Protein AF-A0A814K4Z1-F1 (afdb_monomer_lite)

Radius of gyration: 23.43 Å; chains: 1; bounding box: 53×49×71 Å

Secondary structure (DSSP, 8-state):
--TT-EEEETTTEEEEEEEEEEETTEEEEEEEEEESSS--SBSSEETTEES---SSTT-EEEE-GGGEE--EEHHHHHIIIIITTT--S---S---TTTTTTS-GGGHHHHHH--EEE-TTS-EEE----HHHHGGGTT--EEE--S-----HHHHHHHHHHH-TT--EEE-TTS------GGGGGGGTT-SEEE-TT-TT--B-TTHHHHHTT-TT--EEE-TTS---B--PPPTTSSS-GGGTTTT--EEE-TT------SSS-----TTSTTTTS-HHHHHHHHHHHHHH-TT--EETTEEPPHHHHHHHHHHHHHHHHHHHHTT-

Foldseek 3Di:
DDAQAWWDFQLHWIWGWFAWQDDPPDDDIKTKIFTPDQQADAQQDDDNDRRGGDPDGNRIDIDDPVRTDRADEPLRLCCVPQVVVVDPDPDPPPDPSQCVLVVPPPCLVVLLPDQEDASAPRQHAHYDDDCSRLQSNCNHAYYHHAQHSYDCVVSVLVSQQPRDPNHAYYHHENYQDQADDLVSLNSPLNHQEYAHEQNLNPQECPPGVQSVQQRPRHAYYHHENNQHQAHDQDDPPDPDPLVSGNLNYAYYHHAHHAHDDCPPQNAADAHHHPCVPDDVPRPLLNVLQCLQSNVNYQDGNNHGQDPVSSVVSVVVVVVVVVVVVVVVD

InterPro domains:
  IPR000938 CAP Gly-rich domain [PF01302] (3-67)
  IPR000938 CAP Gly-rich domain [PS50245] (21-64)
  IPR000938 CAP Gly-rich domain [SM01052] (3-69)
  IPR001611 Leucine-rich repeat [PS51450] (248-269)
  IPR032675 Leucine-rich repeat domain superfamily [G3DSA:3.80.10.10] (92-307)
  IPR036859 CAP Gly-rich domain superfamily [G3DSA:2.30.30.190] (1-74)
  IPR036859 CAP Gly-rich domain superfamily [SSF74924] (2-88)

Sequence (329 aa):
MKIGDNILVDGKFPATILYIGLVDNHPGEWIGIEYWNQQGKHNGYFNGKFYFQTKHQLTGSFIRSQRIQYGNSFTQAIYKQYIKAFSNDYINHDINYSIFGKQYSDYAVELSSIIRIDLSSQWVNEFDDNDYIYNNLCQIKELNIRQNLIKNWSQLWIILEKYFPKLEILNVNLNLLTFILENFINKIKNVTNLSLSDNQRLIEWDPFINRLGLLPFLQELIINNCGIEQIKLPDQDFNVDSNELFQSLKYVYISDNKISSYSLLISLSILRNPIYGLNQFENEIAKQMIIARLLNLTYLNRVIINQDERRGAEINYLEGYAQDNFDKK

Structure (mmCIF, N/CA/C/O backbone):
data_AF-A0A814K4Z1-F1
#
_entry.id   AF-A0A814K4Z1-F1
#
loop_
_atom_site.group_PDB
_atom_site.id
_atom_site.type_symbol
_atom_site.label_atom_id
_atom_site.label_alt_id
_atom_site.label_comp_id
_atom_site.label_asym_id
_atom_site.label_entity_id
_atom_site.label_seq_id
_atom_site.pdbx_PDB_ins_code
_atom_site.Cartn_x
_atom_site.Cartn_y
_atom_site.Cartn_z
_atom_site.occupancy
_atom_site.B_iso_or_equiv
_atom_site.auth_seq_id
_atom_site.auth_comp_id
_atom_site.auth_asym_id
_atom_site.auth_atom_id
_atom_site.pdbx_PDB_model_num
ATOM 1 N N . MET A 1 1 ? 9.612 8.790 -17.157 1.00 88.19 1 MET A N 1
ATOM 2 C CA . MET A 1 1 ? 10.196 7.451 -16.951 1.00 88.19 1 MET A CA 1
ATOM 3 C C . MET A 1 1 ? 11.506 7.585 -16.203 1.00 88.19 1 MET A C 1
ATOM 5 O O . MET A 1 1 ? 12.381 8.290 -16.689 1.00 88.19 1 MET A O 1
ATOM 9 N N . LYS A 1 2 ? 11.650 6.946 -15.044 1.00 94.44 2 LYS A N 1
ATOM 10 C CA . LYS A 1 2 ? 12.923 6.852 -14.316 1.00 94.44 2 LYS A CA 1
ATOM 11 C C . LYS A 1 2 ? 13.022 5.526 -13.561 1.00 94.44 2 LYS A C 1
ATOM 13 O O . LYS A 1 2 ? 12.019 4.854 -13.323 1.00 94.44 2 LYS A O 1
ATOM 18 N N . ILE A 1 3 ? 14.241 5.162 -13.168 1.00 95.88 3 ILE A N 1
ATOM 19 C CA . ILE A 1 3 ? 14.480 4.002 -12.304 1.00 95.88 3 ILE A CA 1
ATOM 20 C C . ILE A 1 3 ? 13.699 4.169 -10.988 1.00 95.88 3 ILE A C 1
ATOM 22 O O . ILE A 1 3 ? 13.578 5.263 -10.429 1.00 95.88 3 ILE A O 1
ATOM 26 N N . GLY A 1 4 ? 13.115 3.068 -10.527 1.00 92.50 4 GLY A N 1
ATOM 27 C CA . GLY A 1 4 ? 12.246 2.975 -9.363 1.00 92.50 4 GLY A CA 1
ATOM 28 C C . GLY A 1 4 ? 10.798 3.393 -9.616 1.00 92.50 4 GLY A C 1
ATOM 29 O O . GLY A 1 4 ? 10.029 3.443 -8.660 1.00 92.50 4 GLY A O 1
ATOM 30 N N . ASP A 1 5 ? 10.402 3.792 -10.829 1.00 93.25 5 ASP A N 1
ATOM 31 C CA . ASP A 1 5 ? 8.984 4.027 -11.135 1.00 93.25 5 ASP A CA 1
ATOM 32 C C . ASP A 1 5 ? 8.202 2.711 -11.125 1.00 93.25 5 ASP A C 1
ATOM 34 O O . ASP A 1 5 ? 8.678 1.688 -11.620 1.00 93.25 5 ASP A O 1
ATOM 38 N N . ASN A 1 6 ? 6.998 2.763 -10.556 1.00 94.50 6 ASN A N 1
ATOM 39 C CA . ASN A 1 6 ? 6.027 1.680 -10.618 1.00 94.50 6 ASN A CA 1
ATOM 40 C C . ASN A 1 6 ? 5.202 1.844 -11.894 1.00 94.50 6 ASN A C 1
ATOM 42 O O . ASN A 1 6 ? 4.762 2.947 -12.214 1.00 94.50 6 ASN A O 1
ATOM 46 N N . ILE A 1 7 ? 5.026 0.752 -12.625 1.00 95.62 7 ILE A N 1
ATOM 47 C CA . ILE A 1 7 ? 4.408 0.728 -13.947 1.00 95.62 7 ILE A CA 1
ATOM 48 C C . ILE A 1 7 ? 3.504 -0.493 -14.095 1.00 95.62 7 ILE A C 1
ATOM 50 O O . ILE A 1 7 ? 3.608 -1.461 -13.343 1.00 95.62 7 ILE A O 1
ATOM 54 N N . LEU A 1 8 ? 2.666 -0.467 -15.123 1.00 95.69 8 LEU A N 1
ATOM 55 C CA . LEU A 1 8 ? 1.867 -1.591 -15.577 1.00 95.69 8 LEU A CA 1
ATOM 56 C C . LEU A 1 8 ? 2.362 -2.041 -16.955 1.00 95.69 8 LEU A C 1
ATOM 58 O O . LEU A 1 8 ? 2.414 -1.248 -17.895 1.00 95.69 8 LEU A O 1
ATOM 62 N N . VAL A 1 9 ? 2.731 -3.312 -17.080 1.00 96.38 9 VAL A N 1
ATOM 63 C CA . VAL A 1 9 ? 3.193 -3.910 -18.336 1.00 96.38 9 VAL A CA 1
ATOM 64 C C . VAL A 1 9 ? 2.015 -4.560 -19.051 1.00 96.38 9 VAL A C 1
ATOM 66 O O . VAL A 1 9 ? 1.258 -5.320 -18.439 1.00 96.38 9 VAL A O 1
ATOM 69 N N . ASP A 1 10 ? 1.853 -4.241 -20.336 1.00 94.06 10 ASP A N 1
ATOM 70 C CA . ASP A 1 10 ? 0.765 -4.717 -21.208 1.00 94.06 10 ASP A CA 1
ATOM 71 C C . ASP A 1 10 ? -0.639 -4.518 -20.603 1.00 94.06 10 ASP A C 1
ATOM 73 O O . ASP A 1 10 ? -1.550 -5.313 -20.825 1.00 94.06 10 ASP A O 1
ATOM 77 N N . GLY A 1 11 ? -0.809 -3.482 -19.775 1.00 90.56 11 GLY A N 1
ATOM 78 C CA . GLY A 1 11 ? -2.080 -3.188 -19.109 1.00 90.56 11 GLY A CA 1
ATOM 79 C C . GLY A 1 11 ? -2.496 -4.194 -18.030 1.00 90.56 11 GLY A C 1
ATOM 80 O O . GLY A 1 11 ? -3.640 -4.152 -17.582 1.00 90.56 11 GLY A O 1
ATOM 81 N N . LYS A 1 12 ? -1.607 -5.107 -17.612 1.00 90.75 12 LYS A N 1
ATOM 82 C CA . LYS A 1 12 ? -1.975 -6.222 -16.725 1.00 90.75 12 LYS A CA 1
ATOM 83 C C . LYS A 1 12 ? -1.006 -6.488 -15.580 1.00 90.75 12 LYS A C 1
ATOM 85 O O . LYS A 1 12 ? -1.448 -6.843 -14.490 1.00 90.75 12 LYS A O 1
ATOM 90 N N . PHE A 1 13 ? 0.298 -6.373 -15.811 1.00 94.19 13 PHE A N 1
ATOM 91 C CA . PHE A 1 13 ? 1.294 -6.876 -14.865 1.00 94.19 13 PHE A CA 1
ATOM 92 C C . PHE A 1 13 ? 2.041 -5.729 -14.179 1.00 94.19 13 PHE A C 1
ATOM 94 O O . PHE A 1 13 ? 2.812 -5.039 -14.850 1.00 94.19 13 PHE A O 1
ATOM 101 N N . PRO A 1 14 ? 1.830 -5.492 -12.871 1.00 94.50 14 PRO A N 1
ATOM 102 C CA . PRO A 1 14 ? 2.532 -4.433 -12.164 1.00 94.50 14 PRO A CA 1
ATOM 103 C C . PRO A 1 14 ? 4.017 -4.781 -12.003 1.00 94.50 14 PRO A C 1
ATOM 105 O O . PRO A 1 14 ? 4.384 -5.924 -11.704 1.00 94.50 14 PRO A O 1
ATOM 108 N N . ALA A 1 15 ? 4.872 -3.787 -12.219 1.00 95.50 15 ALA A N 1
ATOM 109 C CA . ALA A 1 15 ? 6.318 -3.924 -12.154 1.00 95.50 15 ALA A CA 1
ATOM 110 C C . ALA A 1 15 ? 6.988 -2.630 -11.674 1.00 95.50 15 ALA A C 1
ATOM 112 O O . ALA A 1 15 ? 6.403 -1.548 -11.716 1.00 95.50 15 ALA A O 1
ATOM 113 N N . THR A 1 16 ? 8.241 -2.732 -11.242 1.00 95.00 16 THR A N 1
ATOM 114 C CA . THR A 1 16 ? 9.103 -1.592 -10.913 1.00 95.00 16 THR A CA 1
ATOM 115 C C . THR A 1 16 ? 10.270 -1.534 -11.898 1.00 95.00 16 THR A C 1
ATOM 117 O O . THR A 1 16 ? 10.899 -2.553 -12.182 1.00 95.00 16 THR A O 1
ATOM 120 N N . ILE A 1 17 ? 10.583 -0.347 -12.424 1.00 97.19 17 ILE A N 1
ATOM 121 C CA . ILE A 1 17 ? 11.744 -0.137 -13.302 1.00 97.19 17 ILE A CA 1
ATOM 122 C C . ILE A 1 17 ? 13.034 -0.225 -12.480 1.00 97.19 17 ILE A C 1
ATOM 124 O O . ILE A 1 17 ? 13.188 0.501 -11.503 1.00 97.19 17 ILE A O 1
ATOM 128 N N . LEU A 1 18 ? 13.983 -1.062 -12.897 1.00 97.44 18 LEU A N 1
ATOM 129 C CA . LEU A 1 18 ? 15.289 -1.241 -12.250 1.00 97.44 18 LEU A CA 1
ATOM 130 C C . LEU A 1 18 ? 16.472 -0.808 -13.126 1.00 97.44 18 LEU A C 1
ATOM 132 O O . LEU A 1 18 ? 17.547 -0.536 -12.602 1.00 97.44 18 LEU A O 1
ATOM 136 N N . TYR A 1 19 ? 16.285 -0.722 -14.443 1.00 98.25 19 TYR A N 1
ATOM 137 C CA . TYR A 1 19 ? 17.328 -0.330 -15.388 1.00 98.25 19 TYR A CA 1
ATOM 138 C C . TYR A 1 19 ? 16.732 0.377 -16.601 1.00 98.25 19 TYR A C 1
ATOM 140 O O . TYR A 1 19 ? 15.665 -0.008 -17.078 1.00 98.25 19 TYR A O 1
ATOM 148 N N . ILE A 1 20 ? 17.438 1.381 -17.113 1.00 98.25 20 ILE A N 1
ATOM 149 C CA . ILE A 1 20 ? 17.148 2.043 -18.386 1.00 98.25 20 ILE A CA 1
ATOM 150 C C . ILE A 1 20 ? 18.490 2.211 -19.096 1.00 98.25 20 ILE A C 1
ATOM 152 O O . ILE A 1 20 ? 19.393 2.843 -18.546 1.00 98.25 20 ILE A O 1
ATOM 156 N N . GLY A 1 21 ? 18.644 1.623 -20.281 1.00 97.44 21 GLY A N 1
ATOM 157 C CA . GLY A 1 21 ? 19.881 1.751 -21.047 1.00 97.44 21 GLY A CA 1
ATOM 158 C C . GLY A 1 21 ? 20.068 0.694 -22.129 1.00 97.44 21 GLY A C 1
ATOM 159 O O . GLY A 1 21 ? 19.141 -0.025 -22.499 1.00 97.44 21 GLY A O 1
ATOM 160 N N . LEU A 1 22 ? 21.282 0.625 -22.667 1.00 97.25 22 LEU A N 1
ATOM 161 C CA . LEU A 1 22 ? 21.652 -0.304 -23.733 1.00 97.25 22 LEU A CA 1
ATOM 162 C C . LEU A 1 22 ? 21.925 -1.710 -23.184 1.00 97.25 22 LEU A C 1
ATOM 164 O O . LEU A 1 22 ? 22.557 -1.870 -22.142 1.00 97.25 22 LEU A O 1
ATOM 168 N N . VAL A 1 23 ? 21.510 -2.733 -23.929 1.00 96.56 23 VAL A N 1
ATOM 169 C CA . VAL A 1 23 ? 21.814 -4.140 -23.626 1.00 96.56 23 VAL A CA 1
ATOM 170 C C . VAL A 1 23 ? 22.718 -4.682 -24.725 1.00 96.56 23 VAL A C 1
ATOM 172 O O . VAL A 1 23 ? 22.468 -4.454 -25.908 1.00 96.56 23 VAL A O 1
ATOM 175 N N . ASP A 1 24 ? 23.781 -5.385 -24.341 1.00 94.25 24 ASP A N 1
ATOM 176 C CA . ASP A 1 24 ? 24.813 -5.829 -25.277 1.00 94.25 24 ASP A CA 1
ATOM 177 C C . ASP A 1 24 ? 24.203 -6.747 -26.345 1.00 94.25 24 ASP A C 1
ATOM 179 O O . ASP A 1 24 ? 23.411 -7.641 -26.042 1.00 94.25 24 ASP A O 1
ATOM 183 N N . ASN A 1 25 ? 24.570 -6.512 -27.607 1.00 92.69 25 ASN A N 1
ATOM 184 C CA . ASN A 1 25 ? 24.023 -7.189 -28.791 1.00 92.69 25 ASN A CA 1
ATOM 185 C C . ASN A 1 25 ? 22.512 -6.989 -29.032 1.00 92.69 25 ASN A C 1
ATOM 187 O O . ASN A 1 25 ? 21.936 -7.672 -29.879 1.00 92.69 25 ASN A O 1
ATOM 191 N N . HIS A 1 26 ? 21.866 -6.031 -28.357 1.00 94.94 26 HIS A N 1
ATOM 192 C CA . HIS A 1 26 ? 20.484 -5.650 -28.635 1.00 94.94 26 HIS A CA 1
ATOM 193 C C . HIS A 1 26 ? 20.369 -4.148 -28.942 1.00 94.94 26 HIS A C 1
ATOM 195 O O . HIS A 1 26 ? 20.678 -3.317 -28.092 1.00 94.94 26 HIS A O 1
ATOM 201 N N . PRO A 1 27 ? 19.873 -3.761 -30.131 1.00 95.00 27 PRO A N 1
ATOM 202 C CA . PRO A 1 27 ? 19.834 -2.358 -30.531 1.00 95.00 27 PRO A CA 1
ATOM 203 C C . PRO A 1 27 ? 18.826 -1.545 -29.710 1.00 95.00 27 PRO A C 1
ATOM 205 O O . PRO A 1 27 ? 17.759 -2.043 -29.341 1.00 95.00 27 PRO A O 1
ATOM 208 N N . GLY A 1 28 ? 19.129 -0.264 -29.501 1.00 9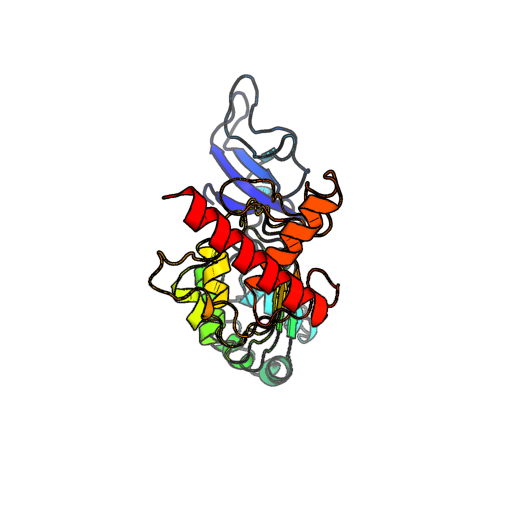6.25 28 GLY A N 1
ATOM 209 C CA . GLY A 1 28 ? 18.254 0.704 -28.835 1.00 96.25 28 GLY A CA 1
ATOM 210 C C . GLY A 1 28 ? 18.152 0.535 -27.316 1.00 96.25 28 GLY A C 1
ATOM 211 O O . GLY A 1 28 ? 18.703 -0.393 -26.732 1.00 96.25 28 GLY A O 1
ATOM 212 N N . GLU A 1 29 ? 17.413 1.441 -26.680 1.00 97.06 29 GLU A N 1
ATOM 213 C CA . GLU A 1 29 ? 17.204 1.440 -25.230 1.00 97.06 29 GLU A CA 1
ATOM 214 C C . GLU A 1 29 ? 16.264 0.307 -24.788 1.00 97.06 29 GLU A C 1
ATOM 216 O O . GLU A 1 29 ? 15.238 0.020 -25.419 1.00 97.06 29 GLU A O 1
ATOM 221 N N . TRP A 1 30 ? 16.626 -0.339 -23.686 1.00 97.88 30 TRP A N 1
ATOM 222 C CA . TRP A 1 30 ? 15.855 -1.366 -23.006 1.00 97.88 30 TRP A CA 1
ATOM 223 C C . TRP A 1 30 ? 15.592 -0.969 -21.567 1.00 97.88 30 TRP A C 1
ATOM 225 O O . TRP A 1 30 ? 16.361 -0.248 -20.931 1.00 97.88 30 TRP A O 1
ATOM 235 N N . ILE A 1 31 ? 14.497 -1.508 -21.050 1.00 98.38 31 ILE A N 1
ATOM 236 C CA . ILE A 1 31 ? 14.034 -1.228 -19.704 1.00 98.38 31 ILE A CA 1
ATOM 237 C C . ILE A 1 31 ? 14.061 -2.539 -18.942 1.00 98.38 31 ILE A C 1
ATOM 239 O O . ILE A 1 31 ? 13.308 -3.464 -19.253 1.00 98.38 31 ILE A O 1
ATOM 243 N N . GLY A 1 32 ? 14.966 -2.627 -17.975 1.00 98.06 32 GLY A N 1
ATOM 244 C CA . GLY A 1 32 ? 14.985 -3.716 -17.015 1.00 98.06 32 GLY A CA 1
ATOM 245 C C . GLY A 1 32 ? 13.940 -3.456 -15.944 1.00 98.06 32 GLY A C 1
ATOM 246 O O . GLY A 1 32 ? 13.926 -2.386 -15.337 1.00 98.06 32 GLY A O 1
ATOM 247 N N . ILE A 1 33 ? 13.056 -4.419 -15.729 1.00 97.94 33 ILE A N 1
ATOM 248 C CA . ILE A 1 33 ? 11.949 -4.330 -14.778 1.00 97.94 33 ILE A CA 1
ATOM 249 C C . ILE A 1 33 ? 11.964 -5.522 -13.828 1.00 97.94 33 ILE A C 1
ATOM 251 O O . ILE A 1 33 ? 12.439 -6.597 -14.195 1.00 97.94 33 ILE A O 1
ATOM 255 N N . GLU A 1 34 ? 11.393 -5.341 -12.643 1.00 96.62 34 GLU A N 1
ATOM 256 C CA . GLU A 1 34 ? 11.003 -6.413 -11.729 1.00 96.62 34 GLU A CA 1
ATOM 257 C C . GLU A 1 34 ? 9.480 -6.433 -11.589 1.00 96.62 34 GLU A C 1
ATOM 259 O O . GLU A 1 34 ? 8.884 -5.470 -11.107 1.00 96.62 34 GLU A O 1
ATOM 264 N N . TYR A 1 35 ? 8.849 -7.529 -12.004 1.00 95.38 35 TYR A N 1
ATOM 265 C CA . TYR A 1 35 ? 7.433 -7.769 -11.745 1.00 95.38 35 TYR A CA 1
ATOM 266 C C . TYR A 1 35 ? 7.183 -7.970 -10.251 1.00 95.38 35 TYR A C 1
ATOM 268 O O . TYR A 1 35 ? 7.998 -8.564 -9.545 1.00 95.38 35 TYR A O 1
ATOM 276 N N . TRP A 1 36 ? 6.023 -7.522 -9.770 1.00 90.81 36 TRP A N 1
ATOM 277 C CA . TRP A 1 36 ? 5.628 -7.726 -8.368 1.00 90.81 36 TRP A CA 1
ATOM 278 C C . TRP A 1 36 ? 5.209 -9.174 -8.079 1.00 90.81 36 TRP A C 1
ATOM 280 O O . TRP A 1 36 ? 5.044 -9.563 -6.928 1.00 90.81 36 TRP A O 1
ATOM 290 N N . ASN A 1 37 ? 5.046 -9.979 -9.125 1.00 85.69 37 ASN A N 1
ATOM 291 C CA . ASN A 1 37 ? 4.767 -11.407 -9.087 1.00 85.69 37 ASN A CA 1
ATOM 292 C C . ASN A 1 37 ? 5.758 -12.178 -9.983 1.00 85.69 37 ASN A C 1
ATOM 294 O O . ASN A 1 37 ? 6.563 -11.595 -10.708 1.00 85.69 37 ASN A O 1
ATOM 298 N N . GLN A 1 38 ? 5.707 -13.511 -9.947 1.00 86.69 38 GLN A N 1
ATOM 299 C CA . GLN A 1 38 ? 6.576 -14.375 -10.758 1.00 86.69 38 GLN A CA 1
ATOM 300 C C . GLN A 1 38 ? 6.107 -14.420 -12.223 1.00 86.69 38 GLN A C 1
ATOM 302 O O . GLN A 1 38 ? 5.458 -15.369 -12.656 1.00 86.69 38 GLN A O 1
ATOM 307 N N . GLN A 1 39 ? 6.368 -13.349 -12.972 1.00 90.88 39 GLN A N 1
ATOM 308 C CA . GLN A 1 39 ? 6.074 -13.226 -14.413 1.00 90.88 39 GLN A CA 1
ATOM 309 C C . GLN A 1 39 ? 7.328 -12.912 -15.245 1.00 90.88 39 GLN A C 1
ATOM 311 O O . GLN A 1 39 ? 7.253 -12.719 -16.460 1.00 90.88 39 GLN A O 1
ATOM 316 N N . GLY A 1 40 ? 8.486 -12.823 -14.593 1.00 92.19 40 GLY A N 1
ATOM 317 C CA . GLY A 1 40 ? 9.756 -12.535 -15.238 1.00 92.19 40 GLY A CA 1
ATOM 318 C C . GLY A 1 40 ? 10.409 -13.767 -15.860 1.00 92.19 40 GLY A C 1
ATOM 319 O O . GLY A 1 40 ? 9.889 -14.878 -15.848 1.00 92.19 40 GLY A O 1
ATOM 320 N N . LYS A 1 41 ? 11.594 -13.541 -16.425 1.00 93.81 41 LYS A N 1
ATOM 321 C CA . LYS A 1 41 ? 12.394 -14.529 -17.160 1.00 93.81 41 LYS A CA 1
ATOM 322 C C . LYS A 1 41 ? 13.790 -14.714 -16.578 1.00 93.81 41 LYS A C 1
ATOM 324 O O . LYS A 1 41 ? 14.392 -15.763 -16.754 1.00 93.81 41 LYS A O 1
ATOM 329 N N . HIS A 1 42 ? 14.322 -13.688 -15.924 1.00 93.69 42 HIS A N 1
ATOM 330 C CA . HIS A 1 42 ? 15.687 -13.660 -15.406 1.00 93.69 42 HIS A CA 1
ATOM 331 C C . HIS A 1 42 ? 15.757 -12.810 -14.137 1.00 93.69 42 HIS A C 1
ATOM 333 O O . HIS A 1 42 ? 14.746 -12.297 -13.672 1.00 93.69 42 HIS A O 1
ATOM 339 N N . ASN A 1 43 ? 16.948 -12.653 -13.569 1.00 94.56 43 ASN A N 1
ATOM 340 C CA . ASN A 1 43 ? 17.207 -11.787 -12.416 1.00 94.56 43 ASN A CA 1
ATOM 341 C C . ASN A 1 43 ? 17.911 -10.467 -12.784 1.00 94.56 43 ASN A C 1
ATOM 343 O O . ASN A 1 43 ? 18.268 -9.702 -11.897 1.00 94.56 43 ASN A O 1
ATOM 347 N N . GLY A 1 44 ? 18.127 -10.223 -14.082 1.00 95.31 44 GLY A N 1
ATOM 348 C CA . GLY A 1 44 ? 18.850 -9.054 -14.602 1.00 95.31 44 GLY A CA 1
ATOM 349 C C . GLY A 1 44 ? 20.298 -9.355 -15.008 1.00 95.31 44 GLY A C 1
ATOM 350 O O . GLY A 1 44 ? 20.968 -8.486 -15.571 1.00 95.31 44 GLY A O 1
ATOM 351 N N . TYR A 1 45 ? 20.749 -10.600 -14.811 1.00 95.12 45 TYR A N 1
ATOM 352 C CA . TYR A 1 45 ? 21.906 -11.166 -15.499 1.00 95.12 45 TYR A CA 1
ATOM 353 C C . TYR A 1 45 ? 21.543 -11.560 -16.930 1.00 95.12 45 TYR A C 1
ATOM 355 O O . TYR A 1 45 ? 20.592 -12.314 -17.152 1.00 95.12 45 TYR A O 1
ATOM 363 N N . PHE A 1 46 ? 22.306 -11.072 -17.901 1.00 92.38 46 PHE A N 1
ATOM 364 C CA . PHE A 1 46 ? 22.120 -11.390 -19.309 1.00 92.38 46 PHE A CA 1
ATOM 365 C C . PHE A 1 46 ? 23.468 -11.354 -20.037 1.00 92.38 46 PHE A C 1
ATOM 367 O O . PHE A 1 46 ? 24.266 -10.447 -19.820 1.00 92.38 46 PHE A O 1
ATOM 374 N N . ASN A 1 47 ? 23.743 -12.367 -20.866 1.00 89.81 47 ASN A N 1
ATOM 375 C CA . ASN A 1 47 ? 24.978 -12.498 -21.656 1.00 89.81 47 ASN A CA 1
ATOM 376 C C . ASN A 1 47 ? 26.283 -12.228 -20.881 1.00 89.81 47 ASN A C 1
ATOM 378 O O . ASN A 1 47 ? 27.158 -11.508 -21.351 1.00 89.81 47 ASN A O 1
ATOM 382 N N . GLY A 1 48 ? 26.433 -12.809 -19.689 1.00 92.94 48 GLY A N 1
ATOM 383 C CA . GLY A 1 48 ? 27.682 -12.695 -18.933 1.00 92.94 48 GLY A CA 1
ATOM 384 C C . GLY A 1 48 ? 27.743 -11.519 -17.952 1.00 92.94 48 GLY A C 1
ATOM 385 O O . GLY A 1 48 ? 28.693 -11.434 -17.176 1.00 92.94 48 GLY A O 1
ATOM 386 N N . LYS A 1 49 ? 26.744 -10.625 -17.951 1.00 95.56 49 LYS A N 1
ATOM 387 C CA . LYS A 1 49 ? 26.784 -9.344 -17.232 1.00 95.56 49 LYS A CA 1
ATOM 388 C C . LYS A 1 49 ? 25.485 -9.054 -16.482 1.00 95.56 49 LYS A C 1
ATOM 390 O O . LYS A 1 49 ? 24.393 -9.332 -16.969 1.00 95.56 49 LYS A O 1
ATOM 395 N N . PHE A 1 50 ? 25.601 -8.452 -15.299 1.00 96.38 50 PHE A N 1
ATOM 396 C CA . PHE A 1 50 ? 24.456 -7.883 -14.586 1.00 96.38 50 PHE A CA 1
ATOM 397 C C . PHE A 1 50 ? 24.175 -6.462 -15.081 1.00 96.38 50 PHE A C 1
ATOM 399 O O . PHE A 1 50 ? 25.063 -5.610 -15.063 1.00 96.38 50 PHE A O 1
ATOM 406 N N . TYR A 1 51 ? 22.931 -6.207 -15.487 1.00 97.31 51 TYR A N 1
ATOM 407 C CA . TYR A 1 51 ? 22.430 -4.853 -15.769 1.00 97.31 51 TYR A CA 1
ATOM 408 C C . TYR A 1 51 ? 21.586 -4.320 -14.609 1.00 97.31 51 TYR A C 1
ATOM 410 O O . TYR A 1 51 ? 21.580 -3.125 -14.334 1.00 97.31 51 TYR A O 1
ATOM 418 N N . PHE A 1 52 ? 20.878 -5.219 -13.927 1.00 97.31 52 PHE A N 1
ATOM 419 C CA . PHE A 1 52 ? 20.138 -4.967 -12.696 1.00 97.31 52 PHE A CA 1
ATOM 420 C C . PHE A 1 52 ? 20.030 -6.261 -11.890 1.00 97.31 52 PHE A C 1
ATOM 422 O O . PHE A 1 52 ? 20.443 -7.322 -12.361 1.00 97.31 52 PHE A O 1
ATOM 429 N N . GLN A 1 53 ? 19.469 -6.170 -10.687 1.00 96.44 53 GLN A N 1
ATOM 430 C CA . GLN A 1 53 ? 19.247 -7.313 -9.812 1.00 96.44 53 GLN A CA 1
ATOM 431 C C . GLN A 1 53 ? 17.824 -7.286 -9.258 1.00 96.44 53 GLN A C 1
ATOM 433 O O . GLN A 1 53 ? 17.389 -6.275 -8.709 1.00 96.44 53 GLN A O 1
ATOM 438 N N . THR A 1 54 ? 17.109 -8.400 -9.397 1.00 94.06 54 THR A N 1
ATOM 439 C CA . THR A 1 54 ? 15.797 -8.610 -8.776 1.00 94.06 54 THR A CA 1
ATOM 440 C C . THR A 1 54 ? 15.914 -9.294 -7.417 1.00 94.06 54 THR A C 1
ATOM 442 O O . THR A 1 54 ? 16.912 -9.956 -7.120 1.00 94.06 54 THR A O 1
ATOM 445 N N . LYS A 1 55 ? 14.875 -9.164 -6.589 1.00 86.75 55 LYS A N 1
ATOM 446 C CA . LYS A 1 55 ? 14.777 -9.822 -5.279 1.00 86.75 55 LYS A CA 1
ATOM 447 C C . LYS A 1 55 ? 14.592 -11.329 -5.398 1.00 86.75 55 LYS A C 1
ATOM 449 O O . LYS A 1 55 ? 15.114 -12.083 -4.583 1.00 86.75 55 LYS A O 1
ATOM 454 N N . HIS A 1 56 ? 13.848 -11.764 -6.410 1.00 86.50 56 HIS A N 1
ATOM 455 C CA . HIS A 1 56 ? 13.560 -13.172 -6.656 1.00 86.50 56 HIS A CA 1
ATOM 456 C C . HIS A 1 56 ? 14.012 -13.576 -8.056 1.00 86.50 56 HIS A C 1
ATOM 458 O O . HIS A 1 56 ? 14.019 -12.772 -8.989 1.00 86.50 56 HIS A O 1
ATOM 464 N N . GLN A 1 57 ? 14.398 -14.840 -8.221 1.00 88.12 57 GLN A N 1
ATOM 465 C CA . GLN A 1 57 ? 14.630 -15.380 -9.556 1.00 88.12 57 GLN A CA 1
ATOM 466 C C . GLN A 1 57 ? 13.323 -15.348 -10.358 1.00 88.12 57 GLN A C 1
ATOM 468 O O . GLN A 1 57 ? 12.238 -15.459 -9.792 1.00 88.12 57 GLN A O 1
ATOM 473 N N . LEU A 1 58 ? 13.435 -15.194 -11.679 1.00 91.06 58 LEU A N 1
ATOM 474 C CA . LEU A 1 58 ? 12.288 -15.191 -12.595 1.00 91.06 58 LEU A CA 1
ATOM 475 C C . LEU A 1 58 ? 11.249 -14.081 -12.316 1.00 91.06 58 LEU A C 1
ATOM 477 O O . LEU A 1 58 ? 10.088 -14.210 -12.693 1.00 91.06 58 LEU A O 1
ATOM 481 N N . THR A 1 59 ? 11.645 -12.958 -11.706 1.00 94.56 59 THR A N 1
ATOM 482 C CA . THR A 1 59 ? 10.810 -11.738 -11.631 1.00 94.56 59 THR A CA 1
ATOM 483 C C . THR A 1 59 ? 11.312 -10.619 -12.539 1.00 94.56 59 THR A C 1
ATOM 485 O O . THR A 1 59 ? 10.577 -9.676 -12.820 1.00 94.56 59 THR A O 1
ATOM 488 N N . GLY A 1 60 ? 12.531 -10.730 -13.066 1.00 97.19 60 GLY A N 1
ATOM 489 C CA . GLY A 1 60 ? 13.148 -9.733 -13.931 1.00 97.19 60 GLY A CA 1
ATOM 490 C C . GLY A 1 60 ? 12.852 -9.936 -15.412 1.00 97.19 60 GLY A C 1
ATOM 491 O O . GLY A 1 60 ? 12.740 -11.065 -15.895 1.00 97.19 60 GLY A O 1
ATOM 492 N N . SER A 1 61 ? 12.743 -8.850 -16.171 1.00 97.56 61 SER A N 1
ATOM 493 C CA . SER A 1 61 ? 12.664 -8.884 -17.639 1.00 97.56 61 SER A CA 1
ATOM 494 C C . SER A 1 61 ? 13.237 -7.619 -18.264 1.00 97.56 61 SER A C 1
ATOM 496 O O . SER A 1 61 ? 13.159 -6.551 -17.667 1.00 97.56 61 SER A O 1
ATOM 498 N N . PHE A 1 62 ? 13.772 -7.731 -19.480 1.00 97.56 62 PHE A N 1
ATOM 499 C CA . PHE A 1 62 ? 13.978 -6.583 -20.361 1.00 97.56 62 PHE A CA 1
ATOM 500 C C . PHE A 1 62 ? 12.755 -6.390 -21.260 1.00 97.56 62 PHE A C 1
ATOM 502 O O . PHE A 1 62 ? 12.307 -7.325 -21.931 1.00 97.56 62 PHE A O 1
ATOM 509 N N . ILE A 1 63 ? 12.216 -5.174 -21.287 1.00 97.31 63 ILE A N 1
ATOM 510 C CA . ILE A 1 63 ? 11.096 -4.783 -22.146 1.00 97.31 63 ILE A CA 1
ATOM 511 C C . ILE A 1 63 ? 11.416 -3.502 -22.917 1.00 97.31 63 ILE A C 1
ATOM 513 O O . ILE A 1 63 ? 12.402 -2.813 -22.647 1.00 97.31 63 ILE A O 1
ATOM 517 N N . ARG A 1 64 ? 10.556 -3.181 -23.885 1.00 97.12 64 ARG A N 1
ATOM 518 C CA . ARG A 1 64 ? 10.560 -1.890 -24.573 1.00 97.12 64 ARG A CA 1
ATOM 519 C C . ARG A 1 64 ? 9.520 -0.952 -23.965 1.00 97.12 64 ARG A C 1
ATOM 521 O O . ARG A 1 64 ? 8.513 -1.414 -23.426 1.00 97.12 64 ARG A O 1
ATOM 528 N N . SER A 1 65 ? 9.749 0.351 -24.102 1.00 96.31 65 SER A N 1
ATOM 529 C CA . SER A 1 65 ? 8.898 1.405 -23.537 1.00 96.31 65 SER A CA 1
ATOM 530 C C . SER A 1 65 ? 7.440 1.339 -23.994 1.00 96.31 65 SER A C 1
ATOM 532 O O . SER A 1 65 ? 6.562 1.690 -23.218 1.00 96.31 65 SER A O 1
ATOM 534 N N . GLN A 1 66 ? 7.145 0.822 -25.192 1.00 96.12 66 GLN A N 1
ATOM 535 C CA . GLN A 1 66 ? 5.770 0.739 -25.711 1.00 96.12 66 GLN A CA 1
ATOM 536 C C . GLN A 1 66 ? 4.866 -0.194 -24.895 1.00 96.12 66 GLN A C 1
ATOM 538 O O . GLN A 1 66 ? 3.647 -0.103 -24.984 1.00 96.12 66 GLN A O 1
ATOM 543 N N . ARG A 1 67 ? 5.450 -1.101 -24.105 1.00 96.56 67 ARG A N 1
ATOM 544 C CA . ARG A 1 67 ? 4.699 -2.017 -23.237 1.00 96.56 67 ARG A CA 1
ATOM 545 C C . ARG A 1 67 ? 4.346 -1.399 -21.884 1.00 96.56 67 ARG A C 1
ATOM 547 O O . ARG A 1 67 ? 3.651 -2.038 -21.101 1.00 96.56 67 ARG A O 1
ATOM 554 N N . ILE A 1 68 ? 4.846 -0.197 -21.594 1.00 96.25 68 ILE A N 1
ATOM 555 C CA . ILE A 1 68 ? 4.707 0.470 -20.299 1.00 96.25 68 ILE A CA 1
ATOM 556 C C . ILE A 1 68 ? 3.481 1.374 -20.290 1.00 96.25 68 ILE A C 1
ATOM 558 O O . ILE A 1 68 ? 3.309 2.224 -21.160 1.00 96.25 68 ILE A O 1
ATOM 562 N N . GLN A 1 69 ? 2.684 1.247 -19.235 1.00 94.81 69 GLN A N 1
ATOM 563 C CA . GLN A 1 69 ? 1.639 2.189 -18.854 1.00 94.81 69 GLN A CA 1
ATOM 564 C C . GLN A 1 69 ? 1.931 2.701 -17.440 1.00 94.81 69 GLN A C 1
ATOM 566 O O . GLN A 1 69 ? 2.359 1.936 -16.576 1.00 94.81 69 GLN A O 1
ATOM 571 N N . TYR A 1 70 ? 1.722 3.995 -17.193 1.00 89.88 70 TYR A N 1
ATOM 572 C CA . TYR A 1 70 ? 2.107 4.608 -15.916 1.00 89.88 70 TYR A CA 1
ATOM 573 C C . TYR A 1 70 ? 1.048 4.479 -14.824 1.00 89.88 70 TYR A C 1
ATOM 575 O O . TYR A 1 70 ? 1.412 4.545 -13.657 1.00 89.88 70 TYR A O 1
ATOM 583 N N . GLY A 1 71 ? -0.210 4.219 -15.176 1.00 91.12 71 GLY A N 1
ATOM 584 C CA . GLY A 1 71 ? -1.321 4.177 -14.229 1.00 91.12 71 GLY A CA 1
ATOM 585 C C . GLY A 1 71 ? -2.293 5.330 -14.443 1.00 91.12 71 GLY A C 1
ATOM 586 O O . GLY A 1 71 ? -2.297 5.948 -15.507 1.00 91.12 71 GLY A O 1
ATOM 587 N N . ASN A 1 72 ? -3.128 5.577 -13.438 1.00 92.12 72 ASN A N 1
ATOM 588 C CA . ASN A 1 72 ? -4.167 6.602 -13.451 1.00 92.12 72 ASN A CA 1
ATOM 589 C C . ASN A 1 72 ? -3.949 7.613 -12.317 1.00 92.12 72 ASN A C 1
ATOM 591 O O . ASN A 1 72 ? -3.467 7.241 -11.242 1.00 92.12 72 ASN A O 1
ATOM 595 N N . SER A 1 73 ? -4.389 8.857 -12.515 1.00 91.62 73 SER A N 1
ATOM 596 C CA . SER A 1 73 ? -4.566 9.770 -11.381 1.00 91.62 73 SER A CA 1
ATOM 597 C C . SER A 1 73 ? -5.698 9.287 -10.465 1.00 91.62 73 SER A C 1
ATOM 599 O O . SER A 1 73 ? -6.563 8.501 -10.874 1.00 91.62 73 SER A O 1
ATOM 601 N N . PHE A 1 74 ? -5.717 9.747 -9.218 1.00 92.19 74 PHE A N 1
ATOM 602 C CA . PHE A 1 74 ? -6.779 9.413 -8.272 1.00 92.19 74 PHE A CA 1
ATOM 603 C C . PHE A 1 74 ? -8.152 9.877 -8.791 1.00 92.19 74 PHE A C 1
ATOM 605 O O . PHE A 1 74 ? -9.104 9.091 -8.777 1.00 92.19 74 PHE A O 1
ATOM 612 N N . THR A 1 75 ? -8.228 11.070 -9.398 1.00 89.50 75 THR A N 1
ATOM 613 C CA . THR A 1 75 ? -9.427 11.549 -10.110 1.00 89.50 75 THR A CA 1
ATOM 614 C C . THR A 1 75 ? -9.873 10.576 -11.199 1.00 89.50 75 THR A C 1
ATOM 616 O O . THR A 1 75 ? -11.048 10.217 -11.281 1.00 89.50 75 THR A O 1
ATOM 619 N N . GLN A 1 76 ? -8.939 10.134 -12.049 1.00 88.19 76 GLN A N 1
ATOM 620 C CA . GLN A 1 76 ? -9.229 9.215 -13.151 1.00 88.19 76 GLN A CA 1
ATOM 621 C C . GLN A 1 76 ? -9.793 7.885 -12.653 1.00 88.19 76 GLN A C 1
ATOM 623 O O . GLN A 1 76 ? -10.715 7.341 -13.262 1.00 88.19 76 GLN A O 1
ATOM 628 N N . ALA A 1 77 ? -9.247 7.360 -11.556 1.00 91.81 77 ALA A N 1
ATOM 629 C CA . ALA A 1 77 ? -9.711 6.118 -10.957 1.00 91.81 77 ALA A CA 1
ATOM 630 C C . ALA A 1 77 ? -11.134 6.255 -10.392 1.00 91.81 77 ALA A C 1
ATOM 632 O O . ALA A 1 77 ? -11.986 5.422 -10.697 1.00 91.81 77 ALA A O 1
ATOM 633 N N . ILE A 1 78 ? -11.424 7.335 -9.656 1.00 88.94 78 ILE A N 1
ATOM 634 C CA . ILE A 1 78 ? -12.779 7.619 -9.152 1.00 88.94 78 ILE A CA 1
ATOM 635 C C . ILE A 1 78 ? -13.764 7.768 -10.308 1.00 88.94 78 ILE A C 1
ATOM 637 O O . ILE A 1 78 ? -14.848 7.185 -10.273 1.00 88.94 78 ILE A O 1
ATOM 641 N N . TYR A 1 79 ? -13.376 8.492 -11.359 1.00 84.19 79 TYR A N 1
ATOM 642 C CA . TYR A 1 79 ? -14.212 8.650 -12.540 1.00 84.19 79 TYR A CA 1
ATOM 643 C C . TYR A 1 79 ? -14.560 7.307 -13.176 1.00 84.19 79 TYR A C 1
ATOM 645 O O . TYR A 1 79 ? -15.735 6.998 -13.357 1.00 84.19 79 TYR A O 1
ATOM 653 N N . LYS A 1 80 ? -13.546 6.498 -13.499 1.00 85.19 80 LYS A N 1
ATOM 654 C CA . LYS A 1 80 ? -13.736 5.205 -14.168 1.00 85.19 80 LYS A CA 1
ATOM 655 C C . LYS A 1 80 ? -14.620 4.265 -13.356 1.00 85.19 80 LYS A C 1
ATOM 657 O O . LYS A 1 80 ? -15.408 3.539 -13.955 1.00 85.19 80 LYS A O 1
ATOM 662 N N . GLN A 1 81 ? -14.481 4.296 -12.033 1.00 87.19 81 GLN A N 1
ATOM 663 C CA . GLN A 1 81 ? -15.180 3.388 -11.136 1.00 87.19 81 GLN A CA 1
ATOM 664 C C . GLN A 1 81 ? -16.620 3.820 -10.846 1.00 87.19 81 GLN A C 1
ATOM 666 O O . GLN A 1 81 ? -17.518 2.983 -10.857 1.00 87.19 81 GLN A O 1
ATOM 671 N N . TYR A 1 82 ? -16.840 5.106 -10.575 1.00 83.00 82 TYR A N 1
ATOM 672 C CA . TYR A 1 82 ? -18.123 5.588 -10.063 1.00 83.00 82 TYR A CA 1
ATOM 673 C C . TYR A 1 82 ? -18.882 6.421 -11.084 1.00 83.00 82 TYR A C 1
ATOM 675 O O . TYR A 1 82 ? -20.071 6.216 -11.269 1.00 83.00 82 TYR A O 1
ATOM 683 N N . ILE A 1 83 ? -18.210 7.324 -11.793 1.00 76.06 83 ILE A N 1
ATOM 684 C CA . ILE A 1 83 ? -18.901 8.338 -12.598 1.00 76.06 83 ILE A CA 1
ATOM 685 C C . ILE A 1 83 ? -19.145 7.873 -14.035 1.00 76.06 83 ILE A C 1
ATOM 687 O O . ILE A 1 83 ? -20.188 8.179 -14.603 1.00 76.06 83 ILE A O 1
ATOM 691 N N . LYS A 1 84 ? -18.243 7.079 -14.624 1.00 75.81 84 LYS A N 1
ATOM 692 C CA . LYS A 1 84 ? -18.427 6.527 -15.976 1.00 75.81 84 LYS A CA 1
ATOM 693 C C . LYS A 1 84 ? -19.726 5.720 -16.097 1.00 75.81 84 LYS A C 1
ATOM 695 O O . LYS A 1 84 ? -20.324 5.684 -17.164 1.00 75.81 84 LYS A O 1
ATOM 700 N N . ALA A 1 85 ? -20.157 5.080 -15.010 1.00 68.38 85 ALA A N 1
ATOM 701 C CA . ALA A 1 85 ? -21.425 4.358 -14.961 1.00 68.38 85 ALA A CA 1
ATOM 702 C C . ALA A 1 85 ? -22.651 5.290 -14.983 1.00 68.38 85 ALA A C 1
ATOM 704 O O . ALA A 1 85 ? -23.716 4.868 -15.424 1.00 68.38 85 ALA A O 1
ATOM 705 N N . PHE A 1 86 ? -22.505 6.536 -14.522 1.00 65.81 86 PHE A N 1
ATOM 706 C CA . PHE A 1 86 ? -23.564 7.548 -14.513 1.00 65.81 86 PHE A CA 1
ATOM 707 C C . PHE A 1 86 ? -23.622 8.363 -15.811 1.00 65.81 86 PHE A C 1
ATOM 709 O O . PHE A 1 86 ? -24.673 8.901 -16.151 1.00 65.81 86 PHE A O 1
ATOM 716 N N . SER A 1 87 ? -22.519 8.454 -16.558 1.00 66.62 87 SER A N 1
ATOM 717 C CA . SER A 1 87 ? -22.509 9.145 -17.847 1.00 66.62 87 SER A CA 1
ATOM 718 C C . SER A 1 87 ? -23.151 8.280 -18.939 1.00 66.62 87 SER A C 1
ATOM 720 O O . SER A 1 87 ? -22.606 7.238 -19.296 1.00 66.62 87 SER A O 1
ATOM 722 N N . ASN A 1 88 ? -24.268 8.742 -19.515 1.00 56.28 88 ASN A N 1
ATOM 723 C CA . ASN A 1 88 ? -24.898 8.139 -20.706 1.00 56.28 88 ASN A CA 1
ATOM 724 C C . ASN A 1 88 ? -24.105 8.375 -22.003 1.00 56.28 88 ASN A C 1
ATOM 726 O O . ASN A 1 88 ? -24.439 7.823 -23.052 1.00 56.28 88 ASN A O 1
ATOM 730 N N . ASP A 1 89 ? -23.071 9.206 -21.946 1.00 53.09 89 ASP A N 1
ATOM 731 C CA . ASP A 1 89 ? -22.273 9.539 -23.107 1.00 53.09 89 ASP A CA 1
ATOM 732 C C . ASP A 1 89 ? -21.253 8.431 -23.403 1.00 53.09 89 ASP A C 1
ATOM 734 O O . ASP A 1 89 ? -20.476 7.998 -22.546 1.00 53.09 89 ASP A O 1
ATOM 738 N N . TYR A 1 90 ? -21.198 8.015 -24.670 1.00 46.03 90 TYR A N 1
ATOM 739 C CA . TYR A 1 90 ? -20.049 7.321 -25.249 1.00 46.03 90 TYR A CA 1
ATOM 740 C C . TYR A 1 90 ? -18.871 8.308 -25.320 1.00 46.03 90 TYR A C 1
ATOM 742 O O . TYR A 1 90 ? -18.512 8.794 -26.391 1.00 46.03 90 TYR A O 1
ATOM 750 N N . ILE A 1 91 ? -18.313 8.692 -24.170 1.00 50.72 91 ILE A N 1
ATOM 751 C CA . ILE A 1 91 ? -17.278 9.725 -24.123 1.00 50.72 91 ILE A CA 1
ATOM 752 C C . ILE A 1 91 ? -15.990 9.157 -24.727 1.00 50.72 91 ILE A C 1
ATOM 754 O O . ILE A 1 91 ? -15.435 8.163 -24.250 1.00 50.72 91 ILE A O 1
ATOM 758 N N . ASN A 1 92 ? -15.552 9.808 -25.807 1.00 49.22 92 ASN A N 1
ATOM 759 C CA . ASN A 1 92 ? -14.283 9.595 -26.498 1.00 49.22 92 ASN A CA 1
ATOM 760 C C . ASN A 1 92 ? -13.095 9.557 -25.523 1.00 49.22 92 ASN A C 1
ATOM 762 O O . ASN A 1 92 ? -13.117 10.166 -24.457 1.00 49.22 92 ASN A O 1
ATOM 766 N N . HIS A 1 93 ? -12.017 8.888 -25.934 1.00 51.03 93 HIS A N 1
ATOM 767 C CA . HIS A 1 93 ? -10.790 8.688 -25.154 1.00 51.03 93 HIS A CA 1
ATOM 768 C C . HIS A 1 93 ? -10.071 9.969 -24.662 1.00 51.03 93 HIS A C 1
ATOM 770 O O . HIS A 1 93 ? -9.157 9.848 -23.848 1.00 51.03 93 HIS A O 1
ATOM 776 N N . ASP A 1 94 ? -10.513 11.167 -25.055 1.00 54.88 94 ASP A N 1
ATOM 777 C CA . ASP A 1 94 ? -9.917 12.464 -24.703 1.00 54.88 94 ASP A CA 1
ATOM 778 C C . ASP A 1 94 ? -10.658 13.175 -23.553 1.00 54.88 94 ASP A C 1
ATOM 780 O O . ASP A 1 94 ? -11.054 14.339 -23.650 1.00 54.88 94 ASP A O 1
ATOM 784 N N . ILE A 1 95 ? -10.863 12.482 -22.429 1.00 63.22 95 ILE A N 1
ATOM 785 C CA . ILE A 1 95 ? -11.372 13.125 -21.209 1.00 63.22 95 ILE A CA 1
ATOM 786 C C . ILE A 1 95 ? -10.234 13.924 -20.579 1.00 63.22 95 ILE A C 1
ATOM 788 O O . ILE A 1 95 ? -9.252 13.362 -20.092 1.00 63.22 95 ILE A O 1
ATOM 792 N N . ASN A 1 96 ? -10.371 15.248 -20.546 1.00 65.38 96 ASN A N 1
ATOM 793 C CA . ASN A 1 96 ? -9.449 16.089 -19.799 1.00 65.38 96 ASN A CA 1
ATOM 794 C C . ASN A 1 96 ? -9.796 16.054 -18.301 1.00 65.38 96 ASN A C 1
ATOM 796 O O . ASN A 1 96 ? -10.610 16.832 -17.805 1.00 65.38 96 ASN A O 1
ATOM 800 N N . TYR A 1 97 ? -9.126 15.160 -17.576 1.00 66.25 97 TYR A N 1
ATOM 801 C CA . TYR A 1 97 ? -9.311 14.953 -16.138 1.00 66.25 97 TYR A CA 1
ATOM 802 C C . TYR A 1 97 ? -8.934 16.159 -15.259 1.00 66.25 97 TYR A C 1
ATOM 804 O O . TYR A 1 97 ? -9.349 16.216 -14.108 1.00 66.25 97 TYR A O 1
ATOM 812 N N . SER A 1 98 ? -8.202 17.148 -15.788 1.00 58.91 98 SER A N 1
ATOM 813 C CA . SER A 1 98 ? -7.834 18.364 -15.038 1.00 58.91 98 SER A CA 1
ATOM 814 C C . SER A 1 98 ? -8.951 19.415 -14.971 1.00 58.91 98 SER A C 1
ATOM 816 O O . SER A 1 98 ? -8.994 20.220 -14.046 1.00 58.91 98 SER A O 1
ATOM 818 N N . ILE A 1 99 ? -9.874 19.407 -15.939 1.00 54.38 99 ILE A N 1
ATOM 819 C CA . ILE A 1 99 ? -11.096 20.239 -15.941 1.00 54.38 99 ILE A CA 1
ATOM 820 C C . ILE A 1 99 ? -12.336 19.440 -15.524 1.00 54.38 99 ILE A C 1
ATOM 822 O O . ILE A 1 99 ? -13.439 19.987 -15.431 1.00 54.38 99 ILE A O 1
ATOM 826 N N . PHE A 1 100 ? -12.148 18.143 -15.289 1.00 57.16 100 PHE A N 1
ATOM 827 C CA . PHE A 1 100 ? -13.149 17.214 -14.807 1.00 57.16 100 PHE A CA 1
ATOM 828 C C . PHE A 1 100 ? -13.585 17.675 -13.410 1.00 57.16 100 PHE A C 1
ATOM 830 O O . PHE A 1 100 ? -12.793 17.668 -12.475 1.00 57.16 100 PHE A O 1
ATOM 837 N N . GLY A 1 101 ? -14.802 18.218 -13.320 1.00 51.91 101 GLY A N 1
ATOM 838 C CA . GLY A 1 101 ? -15.307 18.952 -12.154 1.00 51.91 101 GLY A CA 1
ATOM 839 C C . GLY A 1 101 ? -15.948 20.303 -12.497 1.00 51.91 101 GLY A C 1
ATOM 840 O O . GLY A 1 101 ? -16.979 20.647 -11.932 1.00 51.91 101 GLY A O 1
ATOM 841 N N . LYS A 1 102 ? -15.426 21.036 -13.497 1.00 54.00 102 LYS A N 1
ATOM 842 C CA . LYS A 1 102 ? -16.023 22.310 -13.959 1.00 54.00 102 LYS A CA 1
ATOM 843 C C . LYS A 1 102 ? -17.283 22.128 -14.813 1.00 54.00 102 LYS A C 1
ATOM 845 O O . LYS A 1 102 ? -18.118 23.023 -14.842 1.00 54.00 102 LYS A O 1
ATOM 850 N N . GLN A 1 103 ? -17.396 21.007 -15.526 1.00 57.00 103 GLN A N 1
ATOM 851 C CA . GLN A 1 103 ? -18.525 20.712 -16.421 1.00 57.00 103 GLN A CA 1
ATOM 852 C C . GLN A 1 103 ? -19.648 19.887 -15.780 1.00 57.00 103 GLN A C 1
ATOM 854 O O . GLN A 1 103 ? -20.696 19.774 -16.397 1.00 57.00 103 GLN A O 1
ATOM 859 N N . TYR A 1 104 ? -19.465 19.321 -14.581 1.00 60.78 104 TYR A N 1
ATOM 860 C CA . TYR A 1 104 ? -20.410 18.331 -14.054 1.00 60.78 104 TYR A CA 1
ATOM 861 C C . TYR A 1 104 ? -20.655 18.465 -12.547 1.00 60.78 104 TYR A C 1
ATOM 863 O O . TYR A 1 104 ? -20.373 17.554 -11.769 1.00 60.78 104 TYR A O 1
ATOM 871 N N . SER A 1 105 ? -21.275 19.585 -12.160 1.00 57.28 105 SER A N 1
ATOM 872 C CA . SER A 1 105 ? -22.096 19.676 -10.938 1.00 57.28 105 SER A CA 1
ATOM 873 C C . SER A 1 105 ? -23.143 18.562 -10.845 1.00 57.28 105 SER A C 1
ATOM 875 O O . SER A 1 105 ? -23.615 18.242 -9.759 1.00 57.28 105 SER A O 1
ATOM 877 N N . ASP A 1 106 ? -23.485 17.973 -11.986 1.00 63.75 106 ASP A N 1
ATOM 878 C CA . ASP A 1 106 ? -24.582 17.030 -12.152 1.00 63.75 106 ASP A CA 1
ATOM 879 C C . ASP A 1 106 ? -24.364 15.720 -11.394 1.00 63.75 106 ASP A C 1
ATOM 881 O O . ASP A 1 106 ? -25.341 15.124 -10.970 1.00 63.75 106 ASP A O 1
ATOM 885 N N . TYR A 1 107 ? -23.109 15.320 -11.144 1.00 72.06 107 TYR A N 1
ATOM 886 C CA . TYR A 1 107 ? -22.798 14.107 -10.374 1.00 72.06 107 TYR A CA 1
ATOM 887 C C . TYR A 1 107 ? -22.564 14.371 -8.880 1.00 72.06 107 TYR A C 1
ATOM 889 O O . TYR A 1 107 ? -22.191 13.461 -8.136 1.00 72.06 107 TYR A O 1
ATOM 897 N N . ALA A 1 108 ? -22.707 15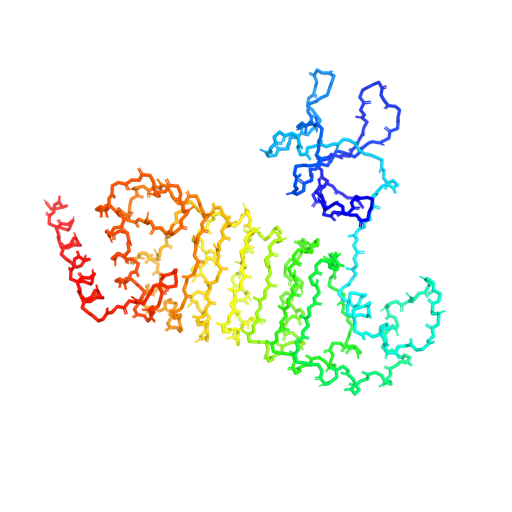.619 -8.419 1.00 75.25 108 ALA A N 1
ATOM 898 C CA . ALA A 1 108 ? -22.428 15.975 -7.029 1.00 75.25 108 ALA A CA 1
ATOM 899 C C . ALA A 1 108 ? -23.353 15.232 -6.056 1.00 75.25 108 ALA A C 1
ATOM 901 O O . ALA A 1 108 ? -22.911 14.841 -4.975 1.00 75.25 108 ALA A O 1
ATOM 902 N N . VAL A 1 109 ? -24.611 14.998 -6.446 1.00 79.06 109 VAL A N 1
ATOM 903 C CA . VAL A 1 109 ? -25.601 14.273 -5.637 1.00 79.06 109 VAL A CA 1
ATOM 904 C C . VAL A 1 109 ? -25.200 12.807 -5.487 1.00 79.06 109 VAL A C 1
ATOM 906 O O . VAL A 1 109 ? -25.147 12.289 -4.370 1.00 79.06 109 VAL A O 1
ATOM 909 N N . GLU A 1 110 ? -24.856 12.150 -6.593 1.00 81.94 110 GLU A N 1
ATOM 910 C CA . GLU A 1 110 ? -24.426 10.757 -6.631 1.00 81.94 110 GLU A CA 1
ATOM 911 C C . GLU A 1 110 ? -23.137 10.577 -5.836 1.00 81.94 110 GLU A C 1
ATOM 913 O O . GLU A 1 110 ? -23.079 9.707 -4.969 1.00 81.94 110 GLU A O 1
ATOM 918 N N . LEU A 1 111 ? -22.133 11.432 -6.058 1.00 83.12 111 LEU A N 1
ATOM 919 C CA . LEU A 1 111 ? -20.873 11.390 -5.316 1.00 83.12 111 LEU A CA 1
ATOM 920 C C . LEU A 1 111 ? -21.090 11.609 -3.817 1.00 83.12 111 LEU A C 1
ATOM 922 O O . LEU A 1 111 ? -20.536 10.856 -3.019 1.00 83.12 111 LEU A O 1
ATOM 926 N N . SER A 1 112 ? -21.954 12.555 -3.440 1.00 85.75 112 SER A N 1
ATOM 927 C CA . SER A 1 112 ? -22.297 12.837 -2.038 1.00 85.75 112 SER A CA 1
ATOM 928 C C . SER A 1 112 ? -23.022 11.675 -1.346 1.00 85.75 112 SER A C 1
ATOM 930 O O . SER A 1 112 ? -23.024 11.594 -0.117 1.00 85.75 112 SER A O 1
ATOM 932 N N . SER A 1 113 ? -23.633 10.759 -2.106 1.00 86.75 113 SER A N 1
ATOM 933 C CA . SER A 1 113 ? -24.286 9.559 -1.565 1.00 86.75 113 SER A CA 1
ATOM 934 C C . SER A 1 113 ? -23.312 8.410 -1.268 1.00 86.75 113 SER A C 1
ATOM 936 O O . SER A 1 113 ? -23.645 7.492 -0.514 1.00 86.75 113 SER A O 1
ATOM 938 N N . ILE A 1 114 ? -22.098 8.451 -1.830 1.00 90.19 114 ILE A N 1
ATOM 939 C CA . ILE A 1 114 ? -21.094 7.400 -1.649 1.00 90.19 114 ILE A CA 1
ATOM 940 C C . ILE A 1 114 ? -20.539 7.481 -0.229 1.00 90.19 114 ILE A C 1
ATOM 942 O O . ILE A 1 114 ? -20.130 8.544 0.226 1.00 90.19 114 ILE A O 1
ATOM 946 N N . ILE A 1 115 ? -20.483 6.337 0.455 1.00 94.56 115 ILE A N 1
ATOM 947 C CA . ILE A 1 115 ? -19.885 6.196 1.797 1.00 94.56 115 ILE A CA 1
ATOM 948 C C . ILE A 1 115 ? -18.555 5.432 1.733 1.00 94.56 115 ILE A C 1
ATOM 950 O O . ILE A 1 115 ? -17.685 5.605 2.590 1.00 94.56 115 ILE A O 1
ATOM 954 N N . ARG A 1 116 ? -18.393 4.583 0.714 1.00 95.94 116 ARG A N 1
ATOM 955 C CA . ARG A 1 116 ? -17.250 3.687 0.540 1.00 95.94 116 ARG A CA 1
ATOM 956 C C . ARG A 1 116 ? -16.694 3.817 -0.870 1.00 95.94 116 ARG A C 1
ATOM 958 O O . ARG A 1 116 ? -17.446 3.666 -1.832 1.00 95.94 116 ARG A O 1
ATOM 965 N N . ILE A 1 117 ? -15.393 4.052 -0.978 1.00 95.06 117 ILE A N 1
ATOM 966 C CA . ILE A 1 117 ? -14.670 4.070 -2.249 1.00 95.06 117 ILE A CA 1
ATOM 967 C C . ILE A 1 117 ? -13.760 2.847 -2.322 1.00 95.06 117 ILE A C 1
ATOM 969 O O . ILE A 1 117 ? -12.903 2.649 -1.465 1.00 95.06 117 ILE A O 1
ATOM 973 N N . ASP A 1 118 ? -13.920 2.054 -3.376 1.00 96.06 118 ASP A N 1
ATOM 974 C CA . ASP A 1 118 ? -13.062 0.934 -3.730 1.00 96.06 118 ASP A CA 1
ATOM 975 C C . ASP A 1 118 ? -12.403 1.206 -5.081 1.00 96.06 118 ASP A C 1
ATOM 977 O O . ASP A 1 118 ? -13.039 1.181 -6.133 1.00 96.06 118 ASP A O 1
ATOM 981 N N . LEU A 1 119 ? -11.107 1.487 -5.026 1.00 95.56 119 LEU A N 1
ATOM 982 C CA . LEU A 1 119 ? -10.224 1.680 -6.169 1.00 95.56 119 LEU A CA 1
ATOM 983 C C . LEU A 1 119 ? -9.175 0.570 -6.221 1.00 95.56 119 LEU A C 1
ATOM 985 O O . LEU A 1 119 ? -8.024 0.796 -6.612 1.00 95.56 119 LEU A O 1
ATOM 989 N N . SER A 1 120 ? -9.540 -0.636 -5.792 1.00 95.12 120 SER A N 1
ATOM 990 C CA . SER A 1 120 ? -8.639 -1.772 -5.869 1.00 95.12 120 SER A CA 1
ATOM 991 C C . SER A 1 120 ? -8.277 -2.083 -7.322 1.00 95.12 120 SER A C 1
ATOM 993 O O . SER A 1 120 ? -9.135 -2.144 -8.202 1.00 95.12 120 SER A O 1
ATOM 995 N N . SER A 1 121 ? -6.977 -2.243 -7.593 1.00 93.38 121 SER A N 1
ATOM 996 C CA . SER A 1 121 ? -6.467 -2.531 -8.947 1.00 93.38 121 SER A CA 1
ATOM 997 C C . SER A 1 121 ? -6.888 -1.519 -10.021 1.00 93.38 121 SER A C 1
ATOM 999 O O . SER A 1 121 ? -6.947 -1.854 -11.202 1.00 93.38 121 SER A O 1
ATOM 1001 N N . GLN A 1 122 ? -7.113 -0.260 -9.629 1.00 94.44 122 GLN A N 1
ATOM 1002 C CA . GLN A 1 122 ? -7.320 0.854 -10.563 1.00 94.44 122 GLN A CA 1
ATOM 1003 C C . GLN A 1 122 ? -5.999 1.477 -11.038 1.00 94.44 122 GLN A C 1
ATOM 1005 O O . GLN A 1 122 ? -6.009 2.473 -11.759 1.00 94.44 122 GLN A O 1
ATOM 1010 N N . TRP A 1 123 ? -4.857 0.897 -10.657 1.00 94.75 123 TRP A N 1
ATOM 1011 C CA . TRP A 1 123 ? -3.511 1.320 -11.050 1.00 94.75 123 TRP A CA 1
ATOM 1012 C C . TRP A 1 123 ? -3.216 2.794 -10.758 1.00 94.75 123 TRP A C 1
ATOM 1014 O O . TRP A 1 123 ? -2.527 3.456 -11.529 1.00 94.75 123 TRP A O 1
ATOM 1024 N N . VAL A 1 124 ? -3.730 3.310 -9.640 1.00 94.88 124 VAL A N 1
ATOM 1025 C CA . VAL A 1 124 ? -3.466 4.678 -9.186 1.00 94.88 124 VAL A CA 1
ATOM 1026 C C . VAL A 1 124 ? -1.969 4.855 -8.953 1.00 94.88 124 VAL A C 1
ATOM 1028 O O . VAL A 1 124 ? -1.362 4.079 -8.211 1.00 94.88 124 VAL A O 1
ATOM 1031 N N . ASN A 1 125 ? -1.370 5.863 -9.579 1.00 92.56 125 ASN A N 1
ATOM 1032 C CA . ASN A 1 125 ? 0.053 6.185 -9.439 1.00 92.56 125 ASN A CA 1
ATOM 1033 C C . ASN A 1 125 ? 0.302 7.638 -8.994 1.00 92.56 125 ASN A C 1
ATOM 1035 O O . ASN A 1 125 ? 1.402 7.953 -8.535 1.00 92.56 125 ASN A O 1
ATOM 1039 N N . GLU A 1 126 ? -0.711 8.493 -9.110 1.00 91.19 126 GLU A N 1
ATOM 1040 C CA . GLU A 1 126 ? -0.649 9.928 -8.869 1.00 91.19 126 GLU A CA 1
ATOM 1041 C C . GLU A 1 126 ? -1.882 10.387 -8.088 1.00 91.19 126 GLU A C 1
ATOM 1043 O O . GLU A 1 126 ? -3.005 9.961 -8.357 1.00 91.19 126 GLU A O 1
ATOM 1048 N N . PHE A 1 127 ? -1.655 11.281 -7.132 1.00 90.12 127 PHE A N 1
ATOM 1049 C CA . PHE A 1 127 ? -2.695 11.965 -6.376 1.00 90.12 127 PHE A CA 1
ATOM 1050 C C . PHE A 1 127 ? -2.673 13.439 -6.782 1.00 90.12 127 PHE A C 1
ATOM 1052 O O . PHE A 1 127 ? -1.860 14.221 -6.288 1.00 90.12 127 PHE A O 1
ATOM 1059 N N . ASP A 1 128 ? -3.523 13.769 -7.746 1.00 88.50 128 ASP A N 1
ATOM 1060 C CA . ASP A 1 128 ? -3.787 15.115 -8.244 1.00 88.50 128 ASP A CA 1
ATOM 1061 C C . ASP A 1 128 ? -4.632 15.919 -7.245 1.00 88.50 128 ASP A C 1
ATOM 1063 O O . ASP A 1 128 ? -5.293 15.327 -6.399 1.00 88.50 128 ASP A O 1
ATOM 1067 N N . ASP A 1 129 ? -4.614 17.254 -7.324 1.00 82.62 129 ASP A N 1
ATOM 1068 C CA . ASP A 1 129 ? -5.490 18.124 -6.523 1.00 82.62 129 ASP A CA 1
ATOM 1069 C C . ASP A 1 129 ? -6.701 18.526 -7.377 1.00 82.62 129 ASP A C 1
ATOM 1071 O O . ASP A 1 129 ? -6.575 19.304 -8.326 1.00 82.62 129 ASP A O 1
ATOM 1075 N N . ASN A 1 130 ? -7.863 17.934 -7.091 1.00 85.06 130 ASN A N 1
ATOM 1076 C CA . ASN A 1 130 ? -9.115 18.199 -7.795 1.00 85.06 130 ASN A CA 1
ATOM 1077 C C . ASN A 1 130 ? -10.238 18.499 -6.794 1.00 85.06 130 ASN A C 1
ATOM 1079 O O . ASN A 1 130 ? -11.120 17.678 -6.526 1.00 85.06 130 ASN A O 1
ATOM 1083 N N . ASP A 1 131 ? -10.196 19.715 -6.247 1.00 85.44 131 ASP A N 1
ATOM 1084 C CA . ASP A 1 131 ? -11.150 20.227 -5.262 1.00 85.44 131 ASP A CA 1
ATOM 1085 C C . ASP A 1 131 ? -12.609 20.092 -5.734 1.00 85.44 131 ASP A C 1
ATOM 1087 O O . ASP A 1 131 ? -13.501 19.876 -4.917 1.00 85.44 131 ASP A O 1
ATOM 1091 N N . TYR A 1 132 ? -12.878 20.166 -7.042 1.00 79.19 132 TYR A N 1
ATOM 1092 C CA . TYR A 1 132 ? -14.237 20.044 -7.580 1.00 79.19 132 TYR A CA 1
ATOM 1093 C C . TYR A 1 132 ? -14.854 18.666 -7.330 1.00 79.19 132 TYR A C 1
ATOM 1095 O O . TYR A 1 132 ? -16.062 18.567 -7.143 1.00 79.19 132 TYR A O 1
ATOM 1103 N N . ILE A 1 133 ? -14.053 17.602 -7.321 1.00 83.06 133 ILE A N 1
ATOM 1104 C CA . ILE A 1 133 ? -14.544 16.237 -7.093 1.00 83.06 133 ILE A CA 1
ATOM 1105 C C . ILE A 1 133 ? -14.417 15.888 -5.626 1.00 83.06 133 ILE A C 1
ATOM 1107 O O . ILE A 1 133 ? -15.385 15.453 -5.007 1.00 83.06 133 ILE A O 1
ATOM 1111 N N . TYR A 1 134 ? -13.235 16.101 -5.054 1.00 87.62 134 TYR A N 1
ATOM 1112 C CA . TYR A 1 134 ? -12.929 15.592 -3.726 1.00 87.62 134 TYR A CA 1
ATOM 1113 C C . TYR A 1 134 ? -13.710 16.298 -2.615 1.00 87.62 134 TYR A C 1
ATOM 1115 O O . TYR A 1 134 ? -14.018 15.667 -1.607 1.00 87.62 134 TYR A O 1
ATOM 1123 N N . ASN A 1 135 ? -14.139 17.551 -2.811 1.00 87.94 135 ASN A N 1
ATOM 1124 C CA . ASN A 1 135 ? -15.034 18.216 -1.856 1.00 87.94 135 ASN A CA 1
ATOM 1125 C C . ASN A 1 135 ? -16.413 17.534 -1.748 1.00 87.94 135 ASN A C 1
ATOM 1127 O O . ASN A 1 135 ? -17.042 17.607 -0.694 1.00 87.94 135 ASN A O 1
ATOM 1131 N N . ASN A 1 136 ? -16.858 16.812 -2.784 1.00 87.06 136 ASN A N 1
ATOM 1132 C CA . ASN A 1 136 ? -18.097 16.019 -2.757 1.00 87.06 136 ASN A CA 1
ATOM 1133 C C . ASN A 1 136 ? -17.918 14.635 -2.094 1.00 87.06 136 ASN A C 1
ATOM 1135 O O . ASN A 1 136 ? -18.838 13.820 -2.109 1.00 87.06 136 ASN A O 1
ATOM 1139 N N . LEU A 1 137 ? -16.733 14.344 -1.538 1.00 89.94 137 LEU A N 1
ATOM 1140 C CA . LEU A 1 137 ? -16.377 13.054 -0.932 1.00 89.94 137 LEU A CA 1
ATOM 1141 C C . LEU A 1 137 ? -16.065 13.162 0.572 1.00 89.94 137 LEU A C 1
ATOM 1143 O O . LEU A 1 137 ? -15.566 12.217 1.183 1.00 89.94 137 LEU A O 1
ATOM 1147 N N . CYS A 1 138 ? -16.392 14.288 1.210 1.00 92.06 138 CYS A N 1
ATOM 1148 C CA . CYS A 1 138 ? -16.098 14.516 2.630 1.00 92.06 138 CYS A CA 1
ATOM 1149 C C . CYS A 1 138 ? -16.828 13.557 3.596 1.00 92.06 138 CYS A C 1
ATOM 1151 O O . CYS A 1 138 ? -16.468 13.444 4.771 1.00 92.06 138 CYS A O 1
ATOM 1153 N N . GLN A 1 139 ? -17.869 12.873 3.118 1.00 94.12 139 GLN A N 1
ATOM 1154 C CA . GLN A 1 139 ? -18.661 11.888 3.851 1.00 94.12 139 GLN A CA 1
ATOM 1155 C C . GLN A 1 139 ? -18.075 10.469 3.848 1.00 94.12 139 GLN A C 1
ATOM 1157 O O . GLN A 1 139 ? -18.600 9.612 4.560 1.00 94.12 139 GLN A O 1
ATOM 1162 N N . ILE A 1 140 ? -17.031 10.208 3.055 1.00 96.19 140 ILE A N 1
ATOM 1163 C CA . ILE A 1 140 ? -16.451 8.872 2.908 1.00 96.19 140 ILE A CA 1
ATOM 1164 C C . ILE A 1 140 ? -15.920 8.360 4.249 1.00 96.19 140 ILE A C 1
ATOM 1166 O O . ILE A 1 140 ? -15.149 9.033 4.933 1.00 96.19 140 ILE A O 1
ATOM 1170 N N . LYS A 1 141 ? -16.328 7.135 4.591 1.00 97.19 141 LYS A N 1
ATOM 1171 C CA . LYS A 1 141 ? -15.910 6.403 5.794 1.00 97.19 141 LYS A CA 1
ATOM 1172 C C . LYS A 1 141 ? -14.939 5.273 5.492 1.00 97.19 141 LYS A C 1
ATOM 1174 O O . LYS A 1 141 ? -14.186 4.879 6.374 1.00 97.19 141 LYS A O 1
ATOM 1179 N N . GLU A 1 142 ? -14.941 4.757 4.267 1.00 97.88 142 GLU A N 1
ATOM 1180 C CA . GLU A 1 142 ? -14.098 3.632 3.873 1.00 97.88 142 GLU A CA 1
ATOM 1181 C C . GLU A 1 142 ? -13.398 3.909 2.549 1.00 97.88 142 GLU A C 1
ATOM 1183 O O . GLU A 1 142 ? -14.042 4.262 1.557 1.00 97.88 142 GLU A O 1
ATOM 1188 N N . LEU A 1 143 ? -12.082 3.710 2.540 1.00 97.19 143 LEU A N 1
ATOM 1189 C CA . LEU A 1 143 ? -11.258 3.794 1.348 1.00 97.19 143 LEU A CA 1
ATOM 1190 C C . LEU A 1 143 ? -10.450 2.509 1.175 1.00 97.19 143 LEU A C 1
ATOM 1192 O O . LEU A 1 143 ? -9.584 2.180 1.989 1.00 97.19 143 LEU A O 1
ATOM 1196 N N . ASN A 1 144 ? -10.688 1.826 0.063 1.00 97.25 144 ASN A N 1
ATOM 1197 C CA . ASN A 1 144 ? -9.900 0.697 -0.392 1.00 97.25 144 ASN A CA 1
ATOM 1198 C C . ASN A 1 144 ? -9.072 1.098 -1.619 1.00 97.25 144 ASN A C 1
ATOM 1200 O O . ASN A 1 144 ? -9.607 1.380 -2.685 1.00 97.25 144 ASN A O 1
ATOM 1204 N N . ILE A 1 145 ? -7.750 1.101 -1.468 1.00 95.75 145 ILE A N 1
ATOM 1205 C CA . ILE A 1 145 ? -6.771 1.351 -2.538 1.00 95.75 145 ILE A CA 1
ATOM 1206 C C . ILE A 1 145 ? -5.806 0.169 -2.675 1.00 95.75 145 ILE A C 1
ATOM 1208 O O . ILE A 1 145 ? -4.623 0.328 -3.001 1.00 95.75 145 ILE A O 1
ATOM 1212 N N . ARG A 1 146 ? -6.310 -1.042 -2.429 1.00 95.25 146 ARG A N 1
ATOM 1213 C CA . ARG A 1 146 ? -5.552 -2.286 -2.553 1.00 95.25 146 ARG A CA 1
ATOM 1214 C C . ARG A 1 146 ? -4.962 -2.453 -3.958 1.00 95.25 146 ARG A C 1
ATOM 1216 O O . ARG A 1 146 ? -5.679 -2.342 -4.949 1.00 95.25 146 ARG A O 1
ATOM 1223 N N . GLN A 1 147 ? -3.693 -2.844 -4.046 1.00 93.50 147 GLN A N 1
ATOM 1224 C CA . GLN A 1 147 ? -3.032 -3.203 -5.307 1.00 93.50 147 GLN A CA 1
ATOM 1225 C C . GLN A 1 147 ? -3.072 -2.076 -6.355 1.00 93.50 147 GLN A C 1
ATOM 1227 O O . GLN A 1 147 ? -3.660 -2.212 -7.422 1.00 93.50 147 GLN A O 1
ATOM 1232 N N . ASN A 1 148 ? -2.433 -0.951 -6.048 1.00 95.38 148 ASN A N 1
ATOM 1233 C CA . ASN A 1 148 ? -2.231 0.181 -6.952 1.00 95.38 148 ASN A CA 1
ATOM 1234 C C . ASN A 1 148 ? -0.730 0.434 -7.176 1.00 95.38 148 ASN A C 1
ATOM 1236 O O . ASN A 1 148 ? 0.116 -0.230 -6.589 1.00 95.38 148 ASN A O 1
ATOM 1240 N N . LEU A 1 149 ? -0.372 1.388 -8.039 1.00 94.06 149 LEU A N 1
ATOM 1241 C CA . LEU A 1 149 ? 1.020 1.717 -8.386 1.00 94.06 149 LEU A CA 1
ATOM 1242 C C . LEU A 1 149 ? 1.604 2.835 -7.504 1.00 94.06 149 LEU A C 1
ATOM 1244 O O . LEU A 1 149 ? 2.543 3.531 -7.898 1.00 94.06 149 LEU A O 1
ATOM 1248 N N . ILE A 1 150 ? 1.071 3.003 -6.292 1.00 91.00 150 ILE A N 1
ATOM 1249 C CA . ILE A 1 150 ? 1.389 4.120 -5.402 1.00 91.00 150 ILE A CA 1
ATOM 1250 C C . ILE A 1 150 ? 2.867 4.085 -5.011 1.00 91.00 150 ILE A C 1
ATOM 1252 O O . ILE A 1 150 ? 3.363 3.130 -4.412 1.00 91.00 150 ILE A O 1
ATOM 1256 N N . LYS A 1 151 ? 3.574 5.164 -5.347 1.00 85.81 151 LYS A N 1
ATOM 1257 C CA . LYS A 1 151 ? 4.966 5.401 -4.942 1.00 85.81 151 LYS A CA 1
ATOM 1258 C C . LYS A 1 151 ? 5.072 6.518 -3.909 1.00 85.81 151 LYS A C 1
ATOM 1260 O O . LYS A 1 151 ? 5.880 6.427 -2.990 1.00 85.81 151 LYS A O 1
ATOM 1265 N N . ASN A 1 152 ? 4.260 7.565 -4.054 1.00 85.94 152 ASN A N 1
ATOM 1266 C CA . ASN A 1 152 ? 4.284 8.735 -3.183 1.00 85.94 152 ASN A CA 1
ATOM 1267 C C . ASN A 1 152 ? 3.148 8.687 -2.153 1.00 85.94 152 ASN A C 1
ATOM 1269 O O . ASN A 1 152 ? 2.117 9.340 -2.299 1.00 85.94 152 ASN A O 1
ATOM 1273 N N . TRP A 1 153 ? 3.356 7.905 -1.096 1.00 87.38 153 TRP A N 1
ATOM 1274 C CA . TRP A 1 153 ? 2.399 7.775 0.005 1.00 87.38 153 TRP A CA 1
ATOM 1275 C C . TRP A 1 153 ? 2.109 9.103 0.709 1.00 87.38 153 TRP A C 1
ATOM 1277 O O . TRP A 1 153 ? 0.981 9.338 1.124 1.00 87.38 153 TRP A O 1
ATOM 1287 N N . SER A 1 154 ? 3.080 10.018 0.770 1.00 87.06 154 SER A N 1
ATOM 1288 C CA . SER A 1 154 ? 2.889 11.342 1.370 1.00 87.06 154 SER A CA 1
ATOM 1289 C C . SER A 1 154 ? 1.770 12.142 0.704 1.00 87.06 154 SER A C 1
ATOM 1291 O O . SER A 1 154 ? 1.039 12.845 1.399 1.00 87.06 154 SER A O 1
ATOM 1293 N N . GLN A 1 155 ? 1.615 12.030 -0.620 1.00 88.56 155 GLN A N 1
ATOM 1294 C CA . GLN A 1 155 ? 0.529 12.705 -1.336 1.00 88.56 155 GLN A CA 1
ATOM 1295 C C . GLN A 1 155 ? -0.836 12.107 -0.997 1.00 88.56 155 GLN A C 1
ATOM 1297 O O . GLN A 1 155 ? -1.763 12.868 -0.736 1.00 88.56 155 GLN A O 1
ATOM 1302 N N . LEU A 1 156 ? -0.946 10.775 -0.915 1.00 89.56 156 LEU A N 1
ATOM 1303 C CA . LEU A 1 156 ? -2.169 10.129 -0.433 1.00 89.56 156 LEU A CA 1
ATOM 1304 C C . LEU A 1 156 ? -2.555 10.697 0.933 1.00 89.56 156 LEU A C 1
ATOM 1306 O O . LEU A 1 156 ? -3.687 11.118 1.123 1.00 89.56 156 LEU A O 1
ATOM 1310 N N . TRP A 1 157 ? -1.606 10.775 1.867 1.00 87.81 157 TRP A N 1
ATOM 1311 C CA . TRP A 1 157 ? -1.877 11.275 3.214 1.00 87.81 157 TRP A CA 1
ATOM 1312 C C . TRP A 1 157 ? -2.380 12.720 3.229 1.00 87.81 157 TRP A C 1
ATOM 1314 O O . TRP A 1 157 ? -3.257 13.039 4.024 1.00 87.81 157 TRP A O 1
ATOM 1324 N N . ILE A 1 158 ? -1.860 13.581 2.348 1.00 88.81 158 ILE A N 1
ATOM 1325 C CA . ILE A 1 158 ? -2.348 14.961 2.179 1.00 88.81 158 ILE A CA 1
ATOM 1326 C C . ILE A 1 158 ? -3.790 14.969 1.657 1.00 88.81 158 ILE A C 1
ATOM 1328 O O . ILE A 1 158 ? -4.620 15.712 2.175 1.00 88.81 158 ILE A O 1
ATOM 1332 N N . ILE A 1 159 ? -4.104 14.129 0.667 1.00 90.44 159 ILE A N 1
ATOM 1333 C CA . ILE A 1 159 ? -5.466 14.005 0.131 1.00 90.44 159 ILE A CA 1
ATOM 1334 C C . ILE A 1 159 ? -6.436 13.496 1.202 1.00 90.44 159 ILE A C 1
ATOM 1336 O O . ILE A 1 159 ? -7.514 14.068 1.350 1.00 90.44 159 ILE A O 1
ATOM 1340 N N . LEU A 1 160 ? -6.060 12.471 1.977 1.00 91.12 160 LEU A N 1
ATOM 1341 C CA . LEU A 1 160 ? -6.906 11.941 3.054 1.00 91.12 160 LEU A CA 1
ATOM 1342 C C . LEU A 1 160 ? -7.193 12.998 4.121 1.00 91.12 160 LEU A C 1
ATOM 1344 O O . LEU A 1 160 ? -8.344 13.181 4.506 1.00 91.12 160 LEU A O 1
ATOM 1348 N N . GLU A 1 161 ? -6.164 13.733 4.540 1.00 89.62 161 GLU A N 1
ATOM 1349 C CA . GLU A 1 161 ? -6.288 14.821 5.511 1.00 89.62 161 GLU A CA 1
ATOM 1350 C C . GLU A 1 161 ? -7.218 15.938 5.015 1.00 89.62 161 GLU A C 1
ATOM 1352 O O . GLU A 1 161 ? -8.084 16.393 5.762 1.00 89.62 161 GLU A O 1
ATOM 1357 N N . LYS A 1 162 ? -7.053 16.371 3.756 1.00 90.62 162 LYS A N 1
ATOM 1358 C CA . LYS A 1 162 ? -7.813 17.488 3.171 1.00 90.62 162 LYS A CA 1
ATOM 1359 C C . LYS A 1 162 ? -9.268 17.107 2.878 1.00 90.62 162 LYS A C 1
ATOM 1361 O O . LYS A 1 162 ? -10.163 17.903 3.145 1.00 90.62 162 LYS A O 1
ATOM 1366 N N . TYR A 1 163 ? -9.510 15.913 2.337 1.00 92.25 163 TYR A N 1
ATOM 1367 C CA . TYR A 1 163 ? -10.791 15.578 1.704 1.00 92.25 163 TYR A CA 1
ATOM 1368 C C . TYR A 1 163 ? -11.569 14.438 2.354 1.00 92.25 163 TYR A C 1
ATOM 1370 O O . TYR A 1 163 ? -12.760 14.304 2.089 1.00 92.25 163 TYR A O 1
ATOM 1378 N N . PHE A 1 164 ? -10.948 13.639 3.224 1.00 93.44 164 PHE A N 1
ATOM 1379 C CA . PHE A 1 164 ? -11.573 12.462 3.834 1.00 93.44 164 PHE A CA 1
ATOM 1380 C C . PHE A 1 164 ? -11.633 12.584 5.368 1.00 93.44 164 PHE A C 1
ATOM 1382 O O . PHE A 1 164 ? -11.174 11.693 6.086 1.00 93.44 164 PHE A O 1
ATOM 1389 N N . PRO A 1 165 ? -12.226 13.663 5.922 1.00 93.25 165 PRO A N 1
ATOM 1390 C CA . PRO A 1 165 ? -12.198 13.923 7.360 1.00 93.25 165 PRO A CA 1
ATOM 1391 C C . PRO A 1 165 ? -12.975 12.887 8.185 1.00 93.25 165 PRO A C 1
ATOM 1393 O O . PRO A 1 165 ? -12.765 12.802 9.391 1.00 93.25 165 PRO A O 1
ATOM 1396 N N . LYS A 1 166 ? -13.876 12.109 7.571 1.00 95.31 166 LYS A N 1
ATOM 1397 C CA . LYS A 1 166 ? -14.690 11.076 8.238 1.00 95.31 166 LYS A CA 1
ATOM 1398 C C . LYS A 1 166 ? -14.183 9.649 8.001 1.00 95.31 166 LYS A C 1
ATOM 1400 O O . LYS A 1 166 ? -14.909 8.705 8.297 1.00 95.31 166 LYS A O 1
ATOM 1405 N N . LEU A 1 167 ? -12.972 9.487 7.464 1.00 96.38 167 LEU A N 1
ATOM 1406 C CA . LEU A 1 167 ? -12.414 8.173 7.165 1.00 96.38 167 LEU A CA 1
ATOM 1407 C C . LEU A 1 167 ? -12.196 7.356 8.447 1.00 96.38 167 LEU A C 1
ATOM 1409 O O . LEU A 1 167 ? -11.453 7.769 9.336 1.00 96.38 167 LEU A O 1
ATOM 1413 N N . GLU A 1 168 ? -12.817 6.181 8.497 1.00 97.19 168 GLU A N 1
ATOM 1414 C CA . GLU A 1 168 ? -12.763 5.222 9.607 1.00 97.19 168 GLU A CA 1
ATOM 1415 C C . GLU A 1 168 ? -12.015 3.943 9.187 1.00 97.19 168 GLU A C 1
ATOM 1417 O O . GLU A 1 168 ? -11.247 3.379 9.964 1.00 97.19 168 GLU A O 1
ATOM 1422 N N . ILE A 1 169 ? -12.184 3.499 7.938 1.00 97.94 169 ILE A N 1
ATOM 1423 C CA . ILE A 1 169 ? -11.617 2.248 7.424 1.00 97.94 169 ILE A CA 1
ATOM 1424 C C . ILE A 1 169 ? -10.687 2.551 6.250 1.00 97.94 169 ILE A C 1
ATOM 1426 O O . ILE A 1 169 ? -11.103 3.125 5.242 1.00 97.94 169 ILE A O 1
ATOM 1430 N N . LEU A 1 170 ? -9.428 2.129 6.358 1.00 96.62 170 LEU A N 1
ATOM 1431 C CA . LEU A 1 170 ? -8.422 2.310 5.316 1.00 96.62 170 LEU A CA 1
ATOM 1432 C C . LEU A 1 170 ? -7.759 0.973 4.965 1.00 96.62 170 LEU A C 1
ATOM 1434 O O . LEU A 1 170 ? -7.120 0.333 5.800 1.00 96.62 170 LEU A O 1
ATOM 1438 N N . ASN A 1 171 ? -7.878 0.574 3.700 1.00 96.50 171 ASN A N 1
ATOM 1439 C CA . ASN A 1 171 ? -7.239 -0.620 3.158 1.00 96.50 171 ASN A CA 1
ATOM 1440 C C . ASN A 1 171 ? -6.203 -0.238 2.095 1.00 96.50 171 ASN A C 1
ATOM 1442 O O . ASN A 1 171 ? -6.545 0.245 1.013 1.00 96.50 171 ASN A O 1
ATOM 1446 N N . VAL A 1 172 ? -4.930 -0.492 2.404 1.00 94.31 172 VAL A N 1
ATOM 1447 C CA . VAL A 1 172 ? -3.784 -0.235 1.520 1.00 94.31 172 VAL A CA 1
ATOM 1448 C C . VAL A 1 172 ? -3.012 -1.518 1.196 1.00 94.31 172 VAL A C 1
ATOM 1450 O O . VAL A 1 172 ? -1.810 -1.481 0.917 1.00 94.31 172 VAL A O 1
ATOM 1453 N N . ASN A 1 173 ? -3.698 -2.663 1.207 1.00 93.75 173 ASN A N 1
ATOM 1454 C CA . ASN A 1 173 ? -3.089 -3.976 1.003 1.00 93.75 173 ASN A CA 1
ATOM 1455 C C . ASN A 1 173 ? -2.449 -4.139 -0.381 1.00 93.75 173 ASN A C 1
ATOM 1457 O O . ASN A 1 173 ? -2.853 -3.488 -1.347 1.00 93.75 173 ASN A O 1
ATOM 1461 N N . LEU A 1 174 ? -1.506 -5.076 -0.505 1.00 91.25 174 LEU A N 1
ATOM 1462 C CA . LEU A 1 174 ? -0.866 -5.449 -1.778 1.00 91.25 174 LEU A CA 1
ATOM 1463 C C . LEU A 1 174 ? -0.274 -4.259 -2.544 1.00 91.25 174 LEU A C 1
ATOM 1465 O O . LEU A 1 174 ? -0.294 -4.221 -3.774 1.00 91.25 174 LEU A O 1
ATOM 1469 N N . ASN A 1 175 ? 0.244 -3.278 -1.816 1.00 90.25 175 ASN A N 1
ATOM 1470 C CA . ASN A 1 175 ? 1.039 -2.209 -2.391 1.00 90.25 175 ASN A CA 1
ATOM 1471 C C . ASN A 1 175 ? 2.524 -2.423 -2.045 1.00 90.25 175 ASN A C 1
ATOM 1473 O O . ASN A 1 175 ? 2.930 -3.439 -1.482 1.00 90.25 175 ASN A O 1
ATOM 1477 N N . LEU A 1 176 ? 3.364 -1.458 -2.413 1.00 85.50 176 LEU A N 1
ATOM 1478 C CA . LEU A 1 176 ? 4.785 -1.452 -2.071 1.00 85.50 176 LEU A CA 1
ATOM 1479 C C . LEU A 1 176 ? 5.095 -0.445 -0.955 1.00 85.50 176 LEU A C 1
ATOM 1481 O O . LEU A 1 176 ? 6.101 0.263 -1.038 1.00 85.50 176 LEU A O 1
ATOM 1485 N N . LEU A 1 177 ? 4.228 -0.337 0.059 1.00 85.38 177 LEU A N 1
ATOM 1486 C CA . LEU A 1 177 ? 4.474 0.526 1.214 1.00 85.38 177 LEU A CA 1
ATOM 1487 C C . LEU A 1 177 ? 5.737 0.060 1.943 1.00 85.38 177 LEU A C 1
ATOM 1489 O O . LEU A 1 177 ? 5.872 -1.108 2.299 1.00 85.38 177 LEU A O 1
ATOM 1493 N N . THR A 1 178 ? 6.669 0.985 2.143 1.00 76.00 178 THR A N 1
ATOM 1494 C CA . THR A 1 178 ? 7.939 0.726 2.836 1.00 76.00 178 THR A CA 1
ATOM 1495 C C . THR A 1 178 ? 8.004 1.397 4.200 1.00 76.00 178 THR A C 1
ATOM 1497 O O . THR A 1 178 ? 8.793 0.978 5.033 1.00 76.00 178 THR A O 1
ATOM 1500 N N . PHE A 1 179 ? 7.251 2.482 4.407 1.00 74.31 179 PHE A N 1
ATOM 1501 C CA . PHE A 1 179 ? 7.482 3.392 5.523 1.00 74.31 179 PHE A CA 1
ATOM 1502 C C . PHE A 1 179 ? 6.248 4.235 5.856 1.00 74.31 179 PHE A C 1
ATOM 1504 O O . PHE A 1 179 ? 5.536 4.682 4.954 1.00 74.31 179 PHE A O 1
ATOM 1511 N N . ILE A 1 180 ? 6.062 4.523 7.147 1.00 70.69 180 ILE A N 1
ATOM 1512 C CA . ILE A 1 180 ? 5.017 5.410 7.669 1.00 70.69 180 ILE A CA 1
ATOM 1513 C C . ILE A 1 180 ? 5.671 6.617 8.366 1.00 70.69 180 ILE A C 1
ATOM 1515 O O . ILE A 1 180 ? 6.384 6.473 9.363 1.00 70.69 180 ILE A O 1
ATOM 1519 N N . LEU A 1 181 ? 5.453 7.820 7.820 1.00 68.50 181 LEU A N 1
ATOM 1520 C CA . LEU A 1 181 ? 6.030 9.071 8.338 1.00 68.50 181 LEU A CA 1
ATOM 1521 C C . LEU A 1 181 ? 5.431 9.487 9.680 1.00 68.50 181 LEU A C 1
ATOM 1523 O O . LEU A 1 181 ? 4.278 9.225 9.976 1.00 68.50 181 LEU A O 1
ATOM 1527 N N . GLU A 1 182 ? 6.233 10.176 10.486 1.00 65.38 182 GLU A N 1
ATOM 1528 C CA . GLU A 1 182 ? 5.871 10.652 11.828 1.00 65.38 182 GLU A CA 1
ATOM 1529 C C . GLU A 1 182 ? 4.667 11.608 11.794 1.00 65.38 182 GLU A C 1
ATOM 1531 O O . GLU A 1 182 ? 3.742 11.508 12.594 1.00 65.38 182 GLU A O 1
ATOM 1536 N N . ASN A 1 183 ? 4.614 12.475 10.783 1.00 69.56 183 ASN A N 1
ATOM 1537 C CA . ASN A 1 183 ? 3.523 13.421 10.563 1.00 69.56 183 ASN A CA 1
ATOM 1538 C C . ASN A 1 183 ? 2.252 12.790 9.962 1.00 69.56 183 ASN A C 1
ATOM 1540 O O . ASN A 1 183 ? 1.283 13.510 9.734 1.00 69.56 183 ASN A O 1
ATOM 1544 N N . PHE A 1 184 ? 2.231 11.480 9.693 1.00 76.38 184 PHE A N 1
ATOM 1545 C CA . PHE A 1 184 ? 1.066 10.781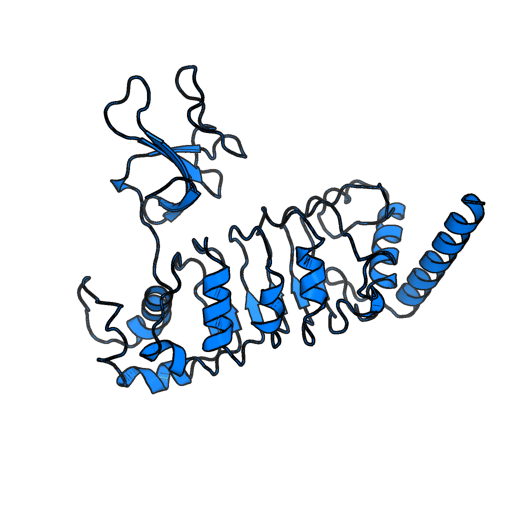 9.139 1.00 76.38 184 PHE A CA 1
ATOM 1546 C C . PHE A 1 184 ? -0.047 10.560 10.166 1.00 76.38 184 PHE A C 1
ATOM 1548 O O . PHE A 1 184 ? -1.219 10.609 9.806 1.00 76.38 184 PHE A O 1
ATOM 1555 N N . ILE A 1 185 ? 0.295 10.347 11.438 1.00 78.56 185 ILE A N 1
ATOM 1556 C CA . ILE A 1 185 ? -0.686 9.991 12.477 1.00 78.56 185 ILE A CA 1
ATOM 1557 C C . ILE A 1 185 ? -1.783 11.055 12.594 1.00 78.56 185 ILE A C 1
ATOM 1559 O O . ILE A 1 185 ? -2.969 10.735 12.633 1.00 78.56 185 ILE A O 1
ATOM 1563 N N . ASN A 1 186 ? -1.400 12.331 12.513 1.00 77.62 186 ASN A N 1
ATOM 1564 C CA . ASN A 1 186 ? -2.339 13.453 12.561 1.00 77.62 186 ASN A CA 1
ATOM 1565 C C . ASN A 1 186 ? -3.316 13.477 11.372 1.00 77.62 186 ASN A C 1
ATOM 1567 O O . ASN A 1 186 ? -4.427 13.990 11.502 1.00 77.62 186 ASN A O 1
ATOM 1571 N N . LYS A 1 187 ? -2.921 12.894 10.234 1.00 84.94 187 LYS A N 1
ATOM 1572 C CA . LYS A 1 187 ? -3.659 12.923 8.961 1.00 84.94 187 LYS A CA 1
ATOM 1573 C C . LYS A 1 187 ? -4.767 11.884 8.877 1.00 84.94 187 LYS A C 1
ATOM 1575 O O . LYS A 1 187 ? -5.698 12.051 8.100 1.00 84.94 187 LYS A O 1
ATOM 1580 N N . ILE A 1 188 ? -4.672 10.824 9.677 1.00 86.69 188 ILE A N 1
ATOM 1581 C CA . ILE A 1 188 ? -5.631 9.712 9.699 1.00 86.69 188 ILE A CA 1
ATOM 1582 C C . ILE A 1 188 ? -6.137 9.411 11.114 1.00 86.69 188 ILE A C 1
ATOM 1584 O O . ILE A 1 188 ? -6.501 8.283 11.428 1.00 86.69 188 ILE A O 1
ATOM 1588 N N . LYS A 1 189 ? -6.182 10.430 11.978 1.00 88.69 189 LYS A N 1
ATOM 1589 C CA . LYS A 1 189 ? -6.526 10.298 13.404 1.00 88.69 189 LYS A CA 1
ATOM 1590 C C . LYS A 1 189 ? -7.866 9.607 13.690 1.00 88.69 189 LYS A C 1
ATOM 1592 O O . LYS A 1 189 ? -8.032 9.076 14.779 1.00 88.69 189 LYS A O 1
ATOM 1597 N N . ASN A 1 190 ? -8.798 9.624 12.733 1.00 92.81 190 ASN A N 1
ATOM 1598 C CA . ASN A 1 190 ? -10.136 9.037 12.854 1.00 92.81 190 ASN A CA 1
ATOM 1599 C C . ASN A 1 190 ? -10.202 7.558 12.431 1.00 92.81 190 ASN A C 1
ATOM 1601 O O . ASN A 1 190 ? -11.240 6.927 12.614 1.00 92.81 190 ASN A O 1
ATOM 1605 N N . VAL A 1 191 ? -9.116 6.999 11.883 1.00 95.19 191 VAL A N 1
ATOM 1606 C CA . VAL A 1 191 ? -9.092 5.612 11.409 1.00 95.19 191 VAL A CA 1
ATOM 1607 C C . VAL A 1 191 ? -9.217 4.645 12.584 1.00 95.19 191 VAL A C 1
ATOM 1609 O O . VAL A 1 191 ? -8.424 4.668 13.525 1.00 95.19 191 VAL A O 1
ATOM 1612 N N . THR A 1 192 ? -10.205 3.760 12.486 1.00 95.44 192 THR A N 1
ATOM 1613 C CA . THR A 1 192 ? -10.482 2.676 13.427 1.00 95.44 192 THR A CA 1
ATOM 1614 C C . THR A 1 192 ? -9.989 1.330 12.915 1.00 95.44 192 THR A C 1
ATOM 1616 O O . THR A 1 192 ? -9.587 0.491 13.718 1.00 95.44 192 THR A O 1
ATOM 1619 N N . ASN A 1 193 ? -9.986 1.113 11.597 1.00 96.12 193 ASN A N 1
ATOM 1620 C CA . ASN A 1 193 ? -9.573 -0.149 10.987 1.00 96.12 193 ASN A CA 1
ATOM 1621 C C . ASN A 1 193 ? -8.546 0.129 9.888 1.00 96.12 193 ASN A C 1
ATOM 1623 O O . ASN A 1 193 ? -8.841 0.810 8.903 1.00 96.12 193 ASN A O 1
ATOM 1627 N N . LEU A 1 194 ? -7.345 -0.423 10.046 1.00 95.25 194 LEU A N 1
ATOM 1628 C CA . LEU A 1 194 ? -6.241 -0.242 9.111 1.00 95.25 194 LEU A CA 1
ATOM 1629 C C . LEU A 1 194 ? -5.723 -1.592 8.621 1.00 95.25 194 LEU A C 1
ATOM 1631 O O . LEU A 1 194 ? -5.247 -2.419 9.400 1.00 95.25 194 LEU A O 1
ATOM 1635 N N . SER A 1 195 ? -5.771 -1.793 7.306 1.00 95.19 195 SER A N 1
ATOM 1636 C CA . SER A 1 195 ? -5.200 -2.966 6.646 1.00 95.19 195 SER A CA 1
ATOM 1637 C C . SER A 1 195 ? -3.979 -2.560 5.823 1.00 95.19 195 SER A C 1
ATOM 1639 O O . SER A 1 195 ? -4.097 -1.757 4.895 1.00 95.19 195 SER A O 1
ATOM 1641 N N . LEU A 1 196 ? -2.811 -3.103 6.180 1.00 93.75 196 LEU A N 1
ATOM 1642 C CA . LEU A 1 196 ? -1.534 -2.948 5.470 1.00 93.75 196 LEU A CA 1
ATOM 1643 C C . LEU A 1 196 ? -1.012 -4.289 4.930 1.00 93.75 196 LEU A C 1
ATOM 1645 O O . LEU A 1 196 ? 0.168 -4.394 4.600 1.00 93.75 196 LEU A O 1
ATOM 1649 N N . SER A 1 197 ? -1.851 -5.321 4.866 1.00 92.69 197 SER A N 1
ATOM 1650 C CA . SER A 1 197 ? -1.426 -6.680 4.523 1.00 92.69 197 SER A CA 1
ATOM 1651 C C . SER A 1 197 ? -0.769 -6.760 3.143 1.00 92.69 197 SER A C 1
ATOM 1653 O O . SER A 1 197 ? -1.082 -5.987 2.236 1.00 92.69 197 SER A O 1
ATOM 1655 N N . ASP A 1 198 ? 0.155 -7.702 2.987 1.00 92.12 198 ASP A N 1
ATOM 1656 C CA . ASP A 1 198 ? 0.910 -7.958 1.759 1.00 92.12 198 ASP A CA 1
ATOM 1657 C C . ASP A 1 198 ? 1.778 -6.780 1.273 1.00 92.12 198 ASP A C 1
ATOM 1659 O O . ASP A 1 198 ? 2.223 -6.757 0.123 1.00 92.12 198 ASP A O 1
ATOM 1663 N N . ASN A 1 199 ? 2.069 -5.801 2.135 1.00 91.12 199 ASN A N 1
ATOM 1664 C CA . ASN A 1 199 ? 3.121 -4.820 1.879 1.00 91.12 199 ASN A CA 1
ATOM 1665 C C . ASN A 1 199 ? 4.476 -5.424 2.275 1.00 91.12 199 ASN A C 1
ATOM 1667 O O . ASN A 1 199 ? 5.053 -5.068 3.294 1.00 91.12 199 ASN A O 1
ATOM 1671 N N . GLN A 1 200 ? 5.006 -6.333 1.451 1.00 84.88 200 GLN A N 1
ATOM 1672 C CA . GLN A 1 200 ? 6.200 -7.160 1.734 1.00 84.88 200 GLN A CA 1
ATOM 1673 C C . GLN A 1 200 ? 7.526 -6.390 1.926 1.00 84.88 200 GLN A C 1
ATOM 1675 O O . GLN A 1 200 ? 8.597 -6.988 2.049 1.00 84.88 200 GLN A O 1
ATOM 1680 N N . ARG A 1 201 ? 7.489 -5.056 1.858 1.00 82.31 201 ARG A N 1
ATOM 1681 C CA . ARG A 1 201 ? 8.628 -4.176 2.150 1.00 82.31 201 ARG A CA 1
ATOM 1682 C C . ARG A 1 201 ? 8.518 -3.509 3.524 1.00 82.31 201 ARG A C 1
ATOM 1684 O O . ARG A 1 201 ? 9.455 -2.823 3.917 1.00 82.31 201 ARG A O 1
ATOM 1691 N N . LEU A 1 202 ? 7.412 -3.710 4.237 1.00 85.12 202 LEU A N 1
ATOM 1692 C CA . LEU A 1 202 ? 7.170 -3.210 5.584 1.00 85.12 202 LEU A CA 1
ATOM 1693 C C . LEU A 1 202 ? 7.714 -4.223 6.606 1.00 85.12 202 LEU A C 1
ATOM 1695 O O . LEU A 1 202 ? 6.960 -4.885 7.312 1.00 85.12 202 LEU A O 1
ATOM 1699 N N . ILE A 1 203 ? 9.040 -4.381 6.616 1.00 84.38 203 ILE A N 1
ATOM 1700 C CA . ILE A 1 203 ? 9.745 -5.420 7.388 1.00 84.38 203 ILE A CA 1
ATOM 1701 C C . ILE A 1 203 ? 10.060 -5.000 8.834 1.00 84.38 203 ILE A C 1
ATOM 1703 O O . ILE A 1 203 ? 10.200 -5.847 9.716 1.00 84.38 203 ILE A O 1
ATOM 1707 N N . GLU A 1 204 ? 10.172 -3.695 9.088 1.00 83.50 204 GLU A N 1
ATOM 1708 C CA . GLU A 1 204 ? 10.498 -3.140 10.404 1.00 83.50 204 GLU A CA 1
ATOM 1709 C C . GLU A 1 204 ? 9.221 -2.803 11.179 1.00 83.50 204 GLU A C 1
ATOM 1711 O O . GLU A 1 204 ? 8.358 -2.068 10.692 1.00 83.50 204 GLU A O 1
ATOM 1716 N N . TRP A 1 205 ? 9.110 -3.326 12.404 1.00 84.06 205 TRP A N 1
ATOM 1717 C CA . TRP A 1 205 ? 8.030 -2.962 13.321 1.00 84.06 205 TRP A CA 1
ATOM 1718 C C . TRP A 1 205 ? 8.245 -1.573 13.928 1.00 84.06 205 TRP A C 1
ATOM 1720 O O . TRP A 1 205 ? 7.363 -0.723 13.873 1.00 84.06 205 TRP A O 1
ATOM 1730 N N . ASP A 1 206 ? 9.421 -1.329 14.498 1.00 79.81 206 ASP A N 1
ATOM 1731 C CA . ASP A 1 206 ? 9.805 -0.032 15.051 1.00 79.81 206 ASP A CA 1
ATOM 1732 C C . ASP A 1 206 ? 10.700 0.710 14.042 1.00 79.81 206 ASP A C 1
ATOM 1734 O O . ASP A 1 206 ? 11.620 0.082 13.515 1.00 79.81 206 ASP A O 1
ATOM 1738 N N . PRO A 1 207 ? 10.441 2.000 13.736 1.00 78.69 207 PRO A N 1
ATOM 1739 C CA . PRO A 1 207 ? 9.441 2.873 14.363 1.00 78.69 207 PRO A CA 1
ATOM 1740 C C . PRO A 1 207 ? 8.039 2.833 13.731 1.00 78.69 207 PRO A C 1
ATOM 1742 O O . PRO A 1 207 ? 7.113 3.459 14.245 1.00 78.69 207 PRO A O 1
ATOM 1745 N N . PHE A 1 208 ? 7.839 2.149 12.603 1.00 82.94 208 PHE A N 1
ATOM 1746 C CA . PHE A 1 208 ? 6.669 2.389 11.740 1.00 82.94 208 PHE A CA 1
ATOM 1747 C C . PHE A 1 208 ? 5.339 1.925 12.325 1.00 82.94 208 PHE A C 1
ATOM 1749 O O . PHE A 1 208 ? 4.374 2.687 12.331 1.00 82.94 208 PHE A O 1
ATOM 1756 N N . ILE A 1 209 ? 5.281 0.687 12.806 1.00 85.69 209 ILE A N 1
ATOM 1757 C CA . ILE A 1 209 ? 4.081 0.112 13.409 1.00 85.69 209 ILE A CA 1
ATOM 1758 C C . ILE A 1 209 ? 3.841 0.733 14.783 1.00 85.69 209 ILE A C 1
ATOM 1760 O O . ILE A 1 209 ? 2.705 1.090 15.072 1.00 85.69 209 ILE A O 1
ATOM 1764 N N . ASN A 1 210 ? 4.888 0.976 15.581 1.00 82.00 210 ASN A N 1
ATOM 1765 C CA . ASN A 1 210 ? 4.753 1.666 16.873 1.00 82.00 210 ASN A CA 1
ATOM 1766 C C . ASN A 1 210 ? 4.079 3.035 16.744 1.00 82.00 210 ASN A C 1
ATOM 1768 O O . ASN A 1 210 ? 3.214 3.372 17.549 1.00 82.00 210 ASN A O 1
ATOM 1772 N N . ARG A 1 211 ? 4.380 3.792 15.683 1.00 83.94 211 ARG A N 1
ATOM 1773 C CA . ARG A 1 211 ? 3.703 5.070 15.409 1.00 83.94 211 ARG A CA 1
ATOM 1774 C C . ARG A 1 211 ? 2.198 4.917 15.207 1.00 83.94 211 ARG A C 1
ATOM 1776 O O . ARG A 1 211 ? 1.455 5.802 15.612 1.00 83.94 211 ARG A O 1
ATOM 1783 N N . LEU A 1 212 ? 1.725 3.810 14.630 1.00 87.00 212 LEU A N 1
ATOM 1784 C CA . LEU A 1 212 ? 0.285 3.545 14.499 1.00 87.00 212 LEU A CA 1
ATOM 1785 C C . LEU A 1 212 ? -0.393 3.378 15.861 1.00 87.00 212 LEU A C 1
ATOM 1787 O O . LEU A 1 212 ? -1.585 3.645 15.976 1.00 87.00 212 LEU A O 1
ATOM 1791 N N . GLY A 1 213 ? 0.361 3.000 16.895 1.00 82.06 213 GLY A N 1
ATOM 1792 C CA . GLY A 1 213 ? -0.127 2.947 18.268 1.00 82.06 213 GLY A CA 1
ATOM 1793 C C . GLY A 1 213 ? -0.519 4.303 18.842 1.00 82.06 213 GLY A C 1
ATOM 1794 O O . GLY A 1 213 ? -1.284 4.338 19.798 1.00 82.06 213 GLY A O 1
ATOM 1795 N N . LEU A 1 214 ? -0.079 5.407 18.236 1.00 85.31 214 LEU A N 1
ATOM 1796 C CA . LEU A 1 214 ? -0.482 6.761 18.620 1.00 85.31 214 LEU A CA 1
ATOM 1797 C C . LEU A 1 214 ? -1.867 7.151 18.074 1.00 85.31 214 LEU A C 1
ATOM 1799 O O . LEU A 1 214 ? -2.376 8.222 18.402 1.00 85.31 214 LEU A O 1
ATOM 1803 N N . LEU A 1 215 ? -2.481 6.328 17.214 1.00 88.19 215 LEU A N 1
ATOM 1804 C CA . LEU A 1 215 ? -3.809 6.613 16.677 1.00 88.19 215 LEU A CA 1
ATOM 1805 C C . LEU A 1 215 ? -4.871 6.422 17.771 1.00 88.19 215 LEU A C 1
ATOM 1807 O O . LEU A 1 215 ? -5.065 5.302 18.249 1.00 88.19 215 LEU A O 1
ATOM 1811 N N . PRO A 1 216 ? -5.620 7.481 18.130 1.00 88.62 216 PRO A N 1
ATOM 1812 C CA . PRO A 1 216 ? -6.481 7.465 19.309 1.00 88.62 216 PRO A CA 1
ATOM 1813 C C . PRO A 1 216 ? -7.689 6.541 19.163 1.00 88.62 216 PRO A C 1
ATOM 1815 O O . PRO A 1 216 ? -8.264 6.139 20.169 1.00 88.62 216 PRO A O 1
ATOM 1818 N N . PHE A 1 217 ? -8.090 6.192 17.938 1.00 92.12 217 PHE A N 1
ATOM 1819 C CA . PHE A 1 217 ? -9.280 5.379 17.679 1.00 92.12 217 PHE A CA 1
ATOM 1820 C C . PHE A 1 217 ? -8.989 4.058 16.964 1.00 92.12 217 PHE A C 1
ATOM 1822 O O . PHE A 1 217 ? -9.937 3.342 16.648 1.00 92.12 217 PHE A O 1
ATOM 1829 N N . LEU A 1 218 ? -7.718 3.705 16.730 1.00 92.12 218 LEU A N 1
ATOM 1830 C CA . LEU A 1 218 ? -7.361 2.479 16.015 1.00 92.12 218 LEU A CA 1
ATOM 1831 C C . LEU A 1 218 ? -7.765 1.249 16.835 1.00 92.12 218 LEU A C 1
ATOM 1833 O O . LEU A 1 218 ? -7.181 0.985 17.877 1.00 92.12 218 LEU A O 1
ATOM 1837 N N . GLN A 1 219 ? -8.748 0.494 16.345 1.00 89.25 219 GLN A N 1
ATOM 1838 C CA . GLN A 1 219 ? -9.296 -0.710 16.975 1.00 89.25 219 GLN A CA 1
ATOM 1839 C C . GLN A 1 219 ? -8.826 -1.994 16.298 1.00 89.25 219 GLN A C 1
ATOM 1841 O O . GLN A 1 219 ? -8.659 -3.007 16.976 1.00 89.25 219 GLN A O 1
ATOM 1846 N N . GLU A 1 220 ? -8.609 -1.976 14.987 1.00 88.62 220 GLU A N 1
ATOM 1847 C CA . GLU A 1 220 ? -8.200 -3.149 14.221 1.00 88.62 220 GLU A CA 1
ATOM 1848 C C . GLU A 1 220 ? -7.000 -2.836 13.330 1.00 88.62 220 GLU A C 1
ATOM 1850 O O . GLU A 1 220 ? -7.049 -1.933 12.492 1.00 88.62 220 GLU A O 1
ATOM 1855 N N . LEU A 1 221 ? -5.935 -3.622 13.490 1.00 90.56 221 LEU A N 1
ATOM 1856 C CA . LEU A 1 221 ? -4.725 -3.545 12.682 1.00 90.56 221 LEU A CA 1
ATOM 1857 C C . LEU A 1 221 ? -4.458 -4.892 12.000 1.00 90.56 221 LEU A C 1
ATOM 1859 O O . LEU A 1 221 ? -4.244 -5.913 12.656 1.00 90.56 221 LEU A O 1
ATOM 1863 N N . ILE A 1 222 ? -4.450 -4.888 10.667 1.00 90.00 222 ILE A N 1
ATOM 1864 C CA . ILE A 1 222 ? -4.244 -6.081 9.840 1.00 90.00 222 ILE A CA 1
ATOM 1865 C C . ILE A 1 222 ? -2.948 -5.923 9.036 1.00 90.00 222 ILE A C 1
ATOM 1867 O O . ILE A 1 222 ? -2.912 -5.206 8.037 1.00 90.00 222 ILE A O 1
ATOM 1871 N N . ILE A 1 223 ? -1.888 -6.614 9.442 1.00 90.56 223 ILE A N 1
ATOM 1872 C CA . ILE A 1 223 ? -0.537 -6.535 8.860 1.00 90.56 223 ILE A CA 1
ATOM 1873 C C . ILE A 1 223 ? 0.007 -7.931 8.534 1.00 90.56 223 ILE A C 1
ATOM 1875 O O . ILE A 1 223 ? 1.144 -8.283 8.850 1.00 90.56 223 ILE A O 1
ATOM 1879 N N . ASN A 1 224 ? -0.832 -8.751 7.902 1.00 87.25 224 ASN A N 1
ATOM 1880 C CA . ASN A 1 224 ? -0.445 -10.086 7.455 1.00 87.25 224 ASN A CA 1
ATOM 1881 C C . ASN A 1 224 ? 0.525 -9.991 6.266 1.00 87.25 224 ASN A C 1
ATOM 1883 O O . ASN A 1 224 ? 0.374 -9.109 5.424 1.00 87.25 224 ASN A O 1
ATOM 1887 N N . ASN A 1 225 ? 1.477 -10.916 6.146 1.00 88.25 225 ASN A N 1
ATOM 1888 C CA . ASN A 1 225 ? 2.359 -11.033 4.976 1.00 88.25 225 ASN A CA 1
ATOM 1889 C C . ASN A 1 225 ? 3.131 -9.744 4.601 1.00 88.25 225 ASN A C 1
ATOM 1891 O O . ASN A 1 225 ? 3.391 -9.468 3.429 1.00 88.25 225 ASN A O 1
ATOM 1895 N N . CYS A 1 226 ? 3.511 -8.930 5.587 1.00 89.06 226 CYS A N 1
ATOM 1896 C CA . CYS A 1 226 ? 4.337 -7.731 5.390 1.00 89.06 226 CYS A CA 1
ATOM 1897 C C . CYS A 1 226 ? 5.845 -8.041 5.354 1.00 89.06 226 CYS A C 1
ATOM 1899 O O . CYS A 1 226 ? 6.651 -7.201 4.956 1.00 89.06 226 CYS A O 1
ATOM 1901 N N . GLY A 1 227 ? 6.231 -9.262 5.734 1.00 83.62 227 GLY A N 1
ATOM 1902 C CA . GLY A 1 227 ? 7.628 -9.673 5.851 1.00 83.62 227 GLY A CA 1
ATOM 1903 C C . GLY A 1 227 ? 8.291 -9.203 7.144 1.00 83.62 227 GLY A C 1
ATOM 1904 O O . GLY A 1 227 ? 9.514 -9.156 7.193 1.00 83.62 227 GLY A O 1
ATOM 1905 N N . ILE A 1 228 ? 7.503 -8.863 8.169 1.00 84.38 228 ILE A N 1
ATOM 1906 C CA . ILE A 1 228 ? 8.004 -8.419 9.475 1.00 84.38 228 ILE A CA 1
ATOM 1907 C C . ILE A 1 228 ? 8.845 -9.528 10.108 1.00 84.38 228 ILE A C 1
ATOM 1909 O O . ILE A 1 228 ? 8.400 -10.671 10.175 1.00 84.38 228 ILE A O 1
ATOM 1913 N N . GLU A 1 229 ? 10.043 -9.190 10.578 1.00 78.44 229 GLU A N 1
ATOM 1914 C CA . GLU A 1 229 ? 10.998 -10.162 11.139 1.00 78.44 229 GLU A CA 1
ATOM 1915 C C . GLU A 1 229 ? 11.023 -10.173 12.676 1.00 78.44 229 GLU A C 1
ATOM 1917 O O . GLU A 1 229 ? 11.426 -11.160 13.294 1.00 78.44 229 GLU A O 1
ATOM 1922 N N . GLN A 1 230 ? 10.576 -9.087 13.307 1.00 76.06 230 GLN A N 1
ATOM 1923 C CA . GLN A 1 230 ? 10.540 -8.925 14.761 1.00 76.06 230 GLN A CA 1
ATOM 1924 C C . GLN A 1 230 ? 9.479 -7.898 15.161 1.00 76.06 230 GLN A C 1
ATOM 1926 O O . GLN A 1 230 ? 9.307 -6.894 14.468 1.00 76.06 230 GLN A O 1
ATOM 1931 N N . ILE A 1 231 ? 8.810 -8.115 16.294 1.00 76.94 231 ILE A N 1
ATOM 1932 C CA . ILE A 1 231 ? 8.023 -7.070 16.961 1.00 76.94 231 ILE A CA 1
ATOM 1933 C C . ILE A 1 231 ? 8.924 -6.394 17.982 1.00 76.94 231 ILE A C 1
ATOM 1935 O O . ILE A 1 231 ? 9.550 -7.062 18.800 1.00 76.94 231 ILE A O 1
ATOM 1939 N N . LYS A 1 232 ? 8.964 -5.066 17.940 1.00 74.69 232 LYS A N 1
ATOM 1940 C CA . LYS A 1 232 ? 9.711 -4.239 18.885 1.00 74.69 232 LYS A CA 1
ATOM 1941 C C . LYS A 1 232 ? 8.759 -3.222 19.475 1.00 74.69 232 LYS A C 1
ATOM 1943 O O . LYS A 1 232 ? 8.479 -2.216 18.839 1.00 74.69 232 LYS A O 1
ATOM 1948 N N . LEU A 1 233 ? 8.224 -3.500 20.653 1.00 72.25 233 LEU A N 1
ATOM 1949 C CA . LEU A 1 233 ? 7.512 -2.477 21.415 1.00 72.25 233 LEU A CA 1
ATOM 1950 C C . LEU A 1 233 ? 8.558 -1.588 22.111 1.00 72.25 233 LEU A C 1
ATOM 1952 O O . LEU A 1 233 ? 9.647 -2.088 22.393 1.00 72.25 233 LEU A O 1
ATOM 1956 N N . PRO A 1 234 ? 8.281 -0.296 22.359 1.00 66.44 234 PRO A N 1
ATOM 1957 C CA . PRO A 1 234 ? 9.228 0.562 23.059 1.00 66.44 234 PRO A CA 1
ATOM 1958 C C . PRO A 1 234 ? 9.537 -0.051 24.424 1.00 66.44 234 PRO A C 1
ATOM 1960 O O . PRO A 1 234 ? 8.615 -0.382 25.171 1.00 66.44 234 PRO A O 1
ATOM 1963 N N . ASP A 1 235 ? 10.814 -0.236 24.737 1.00 56.44 235 ASP A N 1
ATOM 1964 C CA . ASP A 1 235 ? 11.249 -0.461 26.113 1.00 56.44 235 ASP A CA 1
ATOM 1965 C C . ASP A 1 235 ? 11.468 0.908 26.784 1.00 56.44 235 ASP A C 1
ATOM 1967 O O . ASP A 1 235 ? 11.431 1.939 26.109 1.00 56.44 235 ASP A O 1
ATOM 1971 N N . GLN A 1 236 ? 11.669 0.927 28.107 1.00 48.88 236 GLN A N 1
ATOM 1972 C CA . GLN A 1 236 ? 11.741 2.120 28.981 1.00 48.88 236 GLN A CA 1
ATOM 1973 C C . GLN A 1 236 ? 12.751 3.221 28.559 1.00 48.88 236 GLN A C 1
ATOM 1975 O O . GLN A 1 236 ? 12.837 4.252 29.221 1.00 48.88 236 GLN A O 1
ATOM 1980 N N . ASP A 1 237 ? 13.490 3.029 27.464 1.00 43.12 237 ASP A N 1
ATOM 1981 C CA . ASP A 1 237 ? 14.488 3.941 26.900 1.00 43.12 237 ASP A CA 1
ATOM 1982 C C . ASP A 1 237 ? 13.918 4.984 25.912 1.00 43.12 237 ASP A C 1
ATOM 1984 O O . ASP A 1 237 ? 14.635 5.901 25.502 1.00 43.12 237 ASP A O 1
ATOM 1988 N N . PHE A 1 238 ? 12.639 4.895 25.523 1.00 47.00 238 PHE A N 1
ATOM 1989 C CA . PHE A 1 238 ? 11.974 5.934 24.727 1.00 47.00 238 PHE A CA 1
ATOM 1990 C C . PHE A 1 238 ? 11.126 6.860 25.610 1.00 47.00 238 PHE A C 1
ATOM 1992 O O . PHE A 1 238 ? 10.356 6.407 26.446 1.00 47.00 238 PHE A O 1
ATOM 1999 N N . ASN A 1 239 ? 11.202 8.174 25.358 1.00 50.50 239 ASN A N 1
ATOM 2000 C CA . ASN A 1 239 ? 10.401 9.241 25.995 1.00 50.50 239 ASN A CA 1
ATOM 2001 C C . ASN A 1 239 ? 8.865 9.119 25.798 1.00 50.50 239 ASN A C 1
ATOM 2003 O O . ASN A 1 239 ? 8.135 10.061 26.099 1.00 50.50 239 ASN A O 1
ATOM 2007 N N . VAL A 1 240 ? 8.376 8.002 25.257 1.00 54.03 240 VAL A N 1
ATOM 2008 C CA . VAL A 1 240 ? 6.957 7.657 25.150 1.00 54.03 240 VAL A CA 1
ATOM 2009 C C . VAL A 1 240 ? 6.779 6.383 25.957 1.00 54.03 240 VAL A C 1
ATOM 2011 O O . VAL A 1 240 ? 7.367 5.357 25.611 1.00 54.03 240 VAL A O 1
ATOM 2014 N N . ASP A 1 241 ? 6.002 6.455 27.038 1.00 56.81 241 ASP A N 1
ATOM 2015 C CA . ASP A 1 241 ? 5.712 5.276 27.844 1.00 56.81 241 ASP A CA 1
ATOM 2016 C C . ASP A 1 241 ? 5.060 4.224 26.936 1.00 56.81 241 ASP A C 1
ATOM 2018 O O . ASP A 1 241 ? 4.076 4.489 26.245 1.00 56.81 241 ASP A O 1
ATOM 2022 N N . SER A 1 242 ? 5.623 3.016 26.908 1.00 58.03 242 SER A N 1
ATOM 2023 C CA . SER A 1 242 ? 5.059 1.872 26.186 1.00 58.03 242 SER A CA 1
ATOM 2024 C C . SER A 1 242 ? 3.582 1.630 26.526 1.00 58.03 242 SER A C 1
ATOM 2026 O O . SER A 1 242 ? 2.829 1.147 25.678 1.00 58.03 242 SER A O 1
ATOM 2028 N N . ASN A 1 243 ? 3.159 2.053 27.725 1.00 57.72 243 ASN A N 1
ATOM 2029 C CA . ASN A 1 243 ? 1.778 2.023 28.193 1.00 57.72 243 ASN A CA 1
ATOM 2030 C C . ASN A 1 243 ? 0.850 3.022 27.491 1.00 57.72 243 ASN A C 1
ATOM 2032 O O . ASN A 1 243 ? -0.344 2.975 27.753 1.00 57.72 243 ASN A O 1
ATOM 2036 N N . GLU A 1 244 ? 1.346 3.918 26.634 1.00 70.00 244 GLU A N 1
ATOM 2037 C CA . GLU A 1 244 ? 0.539 4.889 25.879 1.00 70.00 244 GLU A CA 1
ATOM 2038 C C . GLU A 1 244 ? 0.292 4.462 24.427 1.00 70.00 244 GLU A C 1
ATOM 2040 O O . GLU A 1 244 ? -0.583 5.015 23.757 1.00 70.00 244 GLU A O 1
ATOM 2045 N N . LEU A 1 245 ? 1.008 3.454 23.919 1.00 77.31 245 LEU A N 1
ATOM 2046 C CA . LEU A 1 245 ? 0.780 2.955 22.566 1.00 77.31 245 LEU A CA 1
ATOM 2047 C C . LEU A 1 245 ? -0.410 1.994 22.512 1.00 77.31 245 LEU A C 1
ATOM 2049 O O . LEU A 1 245 ? -0.675 1.229 23.435 1.00 77.31 245 LEU A O 1
ATOM 2053 N N . PHE A 1 246 ? -1.112 2.015 21.379 1.00 82.31 246 PHE A N 1
ATOM 2054 C CA . PHE A 1 246 ? -2.175 1.076 21.021 1.00 82.31 246 PHE A CA 1
ATOM 2055 C C . PHE A 1 246 ? -3.344 1.032 22.021 1.00 82.31 246 PHE A C 1
ATOM 2057 O O . PHE A 1 246 ? -4.016 0.009 22.141 1.00 82.31 246 PHE A O 1
ATOM 2064 N N . GLN A 1 247 ? -3.641 2.150 22.695 1.00 81.94 247 GLN A N 1
ATOM 2065 C CA . GLN A 1 247 ? -4.693 2.224 23.721 1.00 81.94 247 GLN A CA 1
ATOM 2066 C C . GLN A 1 247 ? -6.066 1.769 23.228 1.00 81.94 247 GLN A C 1
ATOM 2068 O O . GLN A 1 247 ? -6.805 1.126 23.963 1.00 81.94 247 GLN A O 1
ATOM 2073 N N . SER A 1 248 ? -6.414 2.061 21.980 1.00 84.06 248 SER A N 1
ATOM 2074 C CA . SER A 1 248 ? -7.721 1.686 21.431 1.00 84.06 248 SER A CA 1
ATOM 2075 C C . SER A 1 248 ? -7.728 0.332 20.723 1.00 84.06 248 SER A C 1
ATOM 2077 O O . SER A 1 248 ? -8.796 -0.117 20.296 1.00 84.06 248 SER A O 1
ATOM 2079 N N . LEU A 1 249 ? -6.569 -0.324 20.595 1.00 85.50 249 LEU A N 1
ATOM 2080 C CA . LEU A 1 249 ? -6.396 -1.491 19.738 1.00 85.50 249 LEU A CA 1
ATOM 2081 C C . LEU A 1 249 ? -7.003 -2.739 20.377 1.00 85.50 249 LEU A C 1
ATOM 2083 O O . LEU A 1 249 ? -6.607 -3.167 21.457 1.00 85.50 249 LEU A O 1
ATOM 2087 N N . LYS A 1 250 ? -7.946 -3.353 19.663 1.00 80.31 250 LYS A N 1
ATOM 2088 C CA . LYS A 1 250 ? -8.702 -4.534 20.099 1.00 80.31 250 LYS A CA 1
ATOM 2089 C C . LYS A 1 250 ? -8.318 -5.791 19.331 1.00 80.31 250 LYS A C 1
ATOM 2091 O O . LYS A 1 250 ? -8.355 -6.878 19.913 1.00 80.31 250 LYS A O 1
ATOM 2096 N N . TYR A 1 251 ? -7.974 -5.637 18.052 1.00 80.12 251 TYR A N 1
ATOM 2097 C CA . TYR A 1 251 ? -7.729 -6.723 17.107 1.00 80.12 251 TYR A CA 1
ATOM 2098 C C . TYR A 1 251 ? -6.404 -6.512 16.379 1.00 80.12 251 TYR A C 1
ATOM 2100 O O . TYR A 1 251 ? -6.178 -5.463 15.770 1.00 80.12 251 TYR A O 1
ATOM 2108 N N . VAL A 1 252 ? -5.558 -7.540 16.392 1.00 83.38 252 VAL A N 1
ATOM 2109 C CA . VAL A 1 252 ? -4.311 -7.572 15.624 1.00 83.38 252 VAL A CA 1
ATOM 2110 C C . VAL A 1 252 ? -4.216 -8.873 14.838 1.00 83.38 252 VAL A C 1
ATOM 2112 O O . VAL A 1 252 ? -4.372 -9.968 15.390 1.00 83.38 252 VAL A O 1
ATOM 2115 N N . TYR A 1 253 ? -3.924 -8.743 13.544 1.00 81.50 253 TYR A N 1
ATOM 2116 C CA . TYR A 1 253 ? -3.657 -9.863 12.643 1.00 81.50 253 TYR A CA 1
ATOM 2117 C C . TYR A 1 253 ? -2.289 -9.672 12.007 1.00 81.50 253 TYR A C 1
ATOM 2119 O O . TYR A 1 253 ? -2.086 -8.697 11.282 1.00 81.50 253 TYR A O 1
ATOM 2127 N N . ILE A 1 254 ? -1.359 -10.588 12.281 1.00 81.31 254 ILE A N 1
ATOM 2128 C CA . ILE A 1 254 ? 0.010 -10.526 11.742 1.00 81.31 254 ILE A CA 1
ATOM 2129 C C . ILE A 1 254 ? 0.475 -11.874 11.161 1.00 81.31 254 ILE A C 1
ATOM 2131 O O . ILE A 1 254 ? 1.655 -12.232 11.227 1.00 81.31 254 ILE A O 1
ATOM 2135 N N . SER A 1 255 ? -0.455 -12.654 10.607 1.00 79.44 255 SER A N 1
ATOM 2136 C CA . SER A 1 255 ? -0.158 -13.954 9.999 1.00 79.44 255 SER A CA 1
ATOM 2137 C C . SER A 1 255 ? 0.824 -13.836 8.830 1.00 79.44 255 SER A C 1
ATOM 2139 O O . SER A 1 255 ? 0.961 -12.775 8.225 1.00 79.44 255 SER A O 1
ATOM 2141 N N . ASP A 1 256 ? 1.505 -14.934 8.499 1.00 78.69 256 ASP A N 1
ATOM 2142 C CA . ASP A 1 256 ? 2.328 -15.050 7.282 1.00 78.69 256 ASP A CA 1
ATOM 2143 C C . ASP A 1 256 ? 3.493 -14.028 7.167 1.00 78.69 256 ASP A C 1
ATOM 2145 O O . ASP A 1 256 ? 3.965 -13.732 6.073 1.00 78.69 256 ASP A O 1
ATOM 2149 N N . ASN A 1 257 ? 3.977 -13.465 8.279 1.00 82.44 257 ASN A N 1
ATOM 2150 C CA . ASN A 1 257 ? 5.209 -12.665 8.329 1.00 82.44 257 ASN A CA 1
ATOM 2151 C C . ASN A 1 257 ? 6.461 -13.568 8.458 1.00 82.44 257 ASN A C 1
ATOM 2153 O O . ASN A 1 257 ? 6.386 -14.787 8.316 1.00 82.44 257 ASN A O 1
ATOM 2157 N N . LYS A 1 258 ? 7.644 -12.981 8.673 1.00 76.94 258 LYS A N 1
ATOM 2158 C CA . LYS A 1 258 ? 8.934 -13.690 8.785 1.00 76.94 258 LYS A CA 1
ATOM 2159 C C . LYS A 1 258 ? 9.502 -13.641 10.197 1.00 76.94 258 LYS A C 1
ATOM 2161 O O . LYS A 1 258 ? 10.714 -13.650 10.379 1.00 76.94 258 LYS A O 1
ATOM 2166 N N . ILE A 1 259 ? 8.631 -13.540 11.190 1.00 72.62 259 ILE A N 1
ATOM 2167 C CA . ILE A 1 259 ? 9.060 -13.329 12.565 1.00 72.62 259 ILE A CA 1
ATOM 2168 C C . ILE A 1 259 ? 9.853 -14.564 13.003 1.00 72.62 259 ILE A C 1
ATOM 2170 O O . ILE A 1 259 ? 9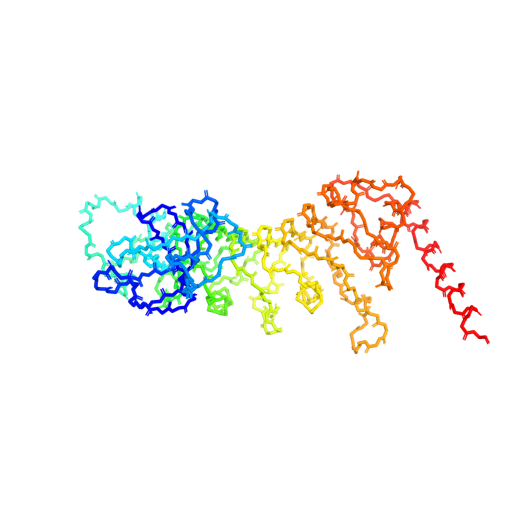.294 -15.659 13.006 1.00 72.62 259 ILE A O 1
ATOM 2174 N N . SER A 1 260 ? 11.157 -14.405 13.258 1.00 55.88 260 SER A N 1
ATOM 2175 C CA . SER A 1 260 ? 12.081 -15.534 13.466 1.00 55.88 260 SER A CA 1
ATOM 2176 C C . SER A 1 260 ? 13.138 -15.323 14.555 1.00 55.88 260 SER A C 1
ATOM 2178 O O . SER A 1 260 ? 13.901 -16.249 14.820 1.00 55.88 260 SER A O 1
ATOM 2180 N N . SER A 1 261 ? 13.249 -14.131 15.156 1.00 51.44 261 SER A N 1
ATOM 2181 C CA . SER A 1 261 ? 14.363 -13.824 16.066 1.00 51.44 261 SER A CA 1
ATOM 2182 C C . SER A 1 261 ? 14.015 -13.939 17.551 1.00 51.44 261 SER A C 1
ATOM 2184 O O . SER A 1 261 ? 13.036 -13.364 18.017 1.00 51.44 261 SER A O 1
ATOM 2186 N N . TYR A 1 262 ? 14.909 -14.636 18.260 1.00 46.75 262 TYR A N 1
ATOM 2187 C CA . TYR A 1 262 ? 14.947 -14.952 19.693 1.00 46.75 262 TYR A CA 1
ATOM 2188 C C . TYR A 1 262 ? 15.769 -13.957 20.536 1.00 46.75 262 TYR A C 1
ATOM 2190 O O . TYR A 1 262 ? 15.942 -14.153 21.738 1.00 46.75 262 TYR A O 1
ATOM 2198 N N . SER A 1 263 ? 16.341 -12.910 19.943 1.00 42.38 263 SER A N 1
ATOM 2199 C CA . SER A 1 263 ? 17.267 -12.013 20.642 1.00 42.38 263 SER A CA 1
ATOM 2200 C C . SER A 1 263 ? 16.584 -10.718 21.094 1.00 42.38 263 SER A C 1
ATOM 2202 O O . SER A 1 263 ? 16.391 -9.798 20.305 1.00 42.38 263 SER A O 1
ATOM 2204 N N . LEU A 1 264 ? 16.305 -10.676 22.405 1.00 41.53 264 LEU A N 1
ATOM 2205 C CA . LEU A 1 264 ? 15.874 -9.564 23.281 1.00 41.53 264 LEU A CA 1
ATOM 2206 C C . LEU A 1 264 ? 14.387 -9.486 23.669 1.00 41.53 264 LEU A C 1
ATOM 2208 O O . LEU A 1 264 ? 14.074 -8.814 24.642 1.00 41.53 264 LEU A O 1
ATOM 2212 N N . LEU A 1 265 ? 13.505 -10.267 23.045 1.00 38.72 265 LEU A N 1
ATOM 2213 C CA . LEU A 1 265 ? 12.191 -10.643 23.591 1.00 38.72 265 LEU A CA 1
ATOM 2214 C C . LEU A 1 265 ? 11.962 -12.102 23.173 1.00 38.72 265 LEU A C 1
ATOM 2216 O O . LEU A 1 265 ? 11.791 -12.361 21.987 1.00 38.72 265 LEU A O 1
ATOM 2220 N N . ILE A 1 266 ? 12.029 -13.059 24.104 1.00 37.31 266 ILE A N 1
ATOM 2221 C CA . ILE A 1 266 ? 12.093 -14.530 23.881 1.00 37.31 266 ILE A CA 1
ATOM 2222 C C . ILE A 1 266 ? 10.816 -15.142 23.238 1.00 37.31 266 ILE A C 1
ATOM 2224 O O . ILE A 1 266 ? 10.510 -16.321 23.375 1.00 37.31 266 ILE A O 1
ATOM 2228 N N . SER A 1 267 ? 10.006 -14.367 22.520 1.00 39.91 267 SER A N 1
ATOM 2229 C CA . SER A 1 267 ? 8.592 -14.704 22.408 1.00 39.91 267 SER A CA 1
ATOM 2230 C C . SER A 1 267 ? 7.963 -14.091 21.164 1.00 39.91 267 SER A C 1
ATOM 2232 O O . SER A 1 267 ? 7.624 -12.916 21.197 1.00 39.91 267 SER A O 1
ATOM 2234 N N . LEU A 1 268 ? 7.729 -14.879 20.101 1.00 43.19 268 LEU A N 1
ATOM 2235 C CA . LEU A 1 268 ? 6.651 -14.631 19.122 1.00 43.19 268 LEU A CA 1
ATOM 2236 C C . LEU A 1 268 ? 6.284 -15.865 18.271 1.00 43.19 268 LEU A C 1
ATOM 2238 O O . LEU A 1 268 ? 7.140 -16.445 17.631 1.00 43.19 268 LEU A O 1
ATOM 2242 N N . SER A 1 269 ? 4.997 -16.224 18.185 1.00 44.31 269 SER A N 1
ATOM 2243 C CA . SER A 1 269 ? 4.432 -17.157 17.206 1.00 44.31 269 SER A CA 1
ATOM 2244 C C . SER A 1 269 ? 2.996 -16.745 16.909 1.00 44.31 269 SER A C 1
ATOM 2246 O O . SER A 1 269 ? 2.182 -16.552 17.814 1.00 44.31 269 SER A O 1
ATOM 2248 N N . ILE A 1 270 ? 2.693 -16.537 15.630 1.00 49.06 270 ILE A N 1
ATOM 2249 C CA . ILE A 1 270 ? 1.386 -16.079 15.154 1.00 49.06 270 ILE A CA 1
ATOM 2250 C C . ILE A 1 270 ? 1.038 -16.866 13.895 1.00 49.06 270 ILE A C 1
ATOM 2252 O O . ILE A 1 270 ? 1.923 -17.099 13.075 1.00 49.06 270 ILE A O 1
ATOM 2256 N N . LEU A 1 271 ? -0.213 -17.341 13.782 1.00 42.38 271 LEU A N 1
ATOM 2257 C CA . LEU A 1 271 ? -0.733 -18.245 12.736 1.00 42.38 271 LEU A CA 1
ATOM 2258 C C . LEU A 1 271 ? 0.012 -18.126 11.392 1.00 42.38 271 LEU A C 1
ATOM 2260 O O . LEU A 1 271 ? 0.054 -17.052 10.804 1.00 42.38 271 LEU A O 1
ATOM 2264 N N . ARG A 1 272 ? 0.610 -19.233 10.921 1.00 47.41 272 ARG A N 1
ATOM 2265 C CA . ARG A 1 272 ? 1.343 -19.356 9.638 1.00 47.41 272 ARG A CA 1
ATOM 2266 C C . ARG A 1 272 ? 2.614 -18.502 9.472 1.00 47.41 272 ARG A C 1
ATOM 2268 O O . ARG A 1 272 ? 3.124 -18.386 8.365 1.00 47.41 272 ARG A O 1
ATOM 2275 N N . ASN A 1 273 ? 3.176 -17.949 10.545 1.00 51.31 273 ASN A N 1
ATOM 2276 C CA . ASN A 1 273 ? 4.576 -17.506 10.546 1.00 51.31 273 ASN A CA 1
ATOM 2277 C C . ASN A 1 273 ? 5.530 -18.727 10.597 1.00 51.31 273 ASN A C 1
ATOM 2279 O O . ASN A 1 273 ? 5.095 -19.791 11.052 1.00 51.31 273 ASN A O 1
ATOM 2283 N N . PRO A 1 274 ? 6.818 -18.599 10.204 1.00 43.22 274 PRO A N 1
ATOM 2284 C CA . PRO A 1 274 ? 7.832 -19.672 10.188 1.00 43.22 274 PRO A CA 1
ATOM 2285 C C . PRO A 1 274 ? 8.043 -20.452 11.499 1.00 43.22 274 PRO A C 1
ATOM 2287 O O . PRO A 1 274 ? 8.818 -21.401 11.535 1.00 43.22 274 PRO A O 1
ATOM 2290 N N . ILE A 1 275 ? 7.344 -20.078 12.566 1.00 46.91 275 ILE A N 1
ATOM 2291 C CA . ILE A 1 275 ? 7.421 -20.644 13.911 1.00 46.91 275 ILE A CA 1
ATOM 2292 C C . ILE A 1 275 ? 6.328 -21.711 14.164 1.00 46.91 275 ILE A C 1
ATOM 2294 O O . ILE A 1 275 ? 6.398 -22.449 15.140 1.00 46.91 275 ILE A O 1
ATOM 2298 N N . TYR A 1 276 ? 5.401 -21.957 13.220 1.00 47.25 276 TYR A N 1
ATOM 2299 C CA . TYR A 1 276 ? 4.545 -23.169 13.255 1.00 47.25 276 TYR A CA 1
ATOM 2300 C C . TYR A 1 276 ? 5.324 -24.492 13.106 1.00 47.25 276 TYR A C 1
ATOM 2302 O O . TYR A 1 276 ? 4.718 -25.562 13.084 1.00 47.25 276 TYR A O 1
ATOM 2310 N N . GLY A 1 277 ? 6.657 -24.420 13.015 1.00 42.50 277 GLY A N 1
ATOM 2311 C CA . GLY A 1 277 ? 7.577 -25.551 13.107 1.00 42.50 277 GLY A CA 1
ATOM 2312 C C . GLY A 1 277 ? 8.253 -25.749 14.474 1.00 42.50 277 GLY A C 1
ATOM 2313 O O . GLY A 1 277 ? 9.041 -26.683 14.589 1.00 42.50 277 GLY A O 1
ATOM 2314 N N . LEU A 1 278 ? 7.990 -24.914 15.489 1.00 51.12 278 LEU A N 1
ATOM 2315 C CA . LEU A 1 278 ? 8.566 -25.043 16.840 1.00 51.12 278 LEU A CA 1
ATOM 2316 C C . LEU A 1 278 ? 7.586 -25.712 17.818 1.00 51.12 278 LEU A C 1
ATOM 2318 O O . LEU A 1 278 ? 6.382 -25.798 17.561 1.00 51.12 278 LEU A O 1
ATOM 2322 N N . ASN A 1 279 ? 8.115 -26.260 18.919 1.00 56.28 279 ASN A N 1
ATOM 2323 C CA . ASN A 1 279 ? 7.313 -26.971 19.917 1.00 56.28 279 ASN A CA 1
ATOM 2324 C C . ASN A 1 279 ? 6.239 -26.040 20.534 1.00 56.28 279 ASN A C 1
ATOM 2326 O O . ASN A 1 279 ? 6.375 -24.820 20.542 1.00 56.28 279 ASN A O 1
ATOM 2330 N N . GLN A 1 280 ? 5.138 -26.604 21.040 1.00 60.03 280 GLN A N 1
ATOM 2331 C CA . GLN A 1 280 ? 3.987 -25.824 21.532 1.00 60.03 280 GLN A CA 1
ATOM 2332 C C . GLN A 1 280 ? 4.329 -24.828 22.659 1.00 60.03 280 GLN A C 1
ATOM 2334 O O . GLN A 1 280 ? 3.582 -23.880 22.872 1.00 60.03 280 GLN A O 1
ATOM 2339 N N . PHE A 1 281 ? 5.440 -25.025 23.368 1.00 60.91 281 PHE A N 1
ATOM 2340 C CA . PHE A 1 281 ? 5.807 -24.251 24.551 1.00 60.91 281 PHE A CA 1
ATOM 2341 C C . PHE A 1 281 ? 6.257 -22.823 24.211 1.00 60.91 281 PHE A C 1
ATOM 2343 O O . PHE A 1 281 ? 5.733 -21.859 24.765 1.00 60.91 281 PHE A O 1
ATOM 2350 N N . GLU A 1 282 ? 7.165 -22.666 23.249 1.00 56.66 282 GLU A N 1
ATOM 2351 C CA . GLU A 1 282 ? 7.672 -21.348 22.828 1.00 56.66 282 GLU A CA 1
ATOM 2352 C C . GLU A 1 282 ? 6.570 -20.489 22.183 1.00 56.66 282 GLU A C 1
ATOM 2354 O O . GLU A 1 282 ? 6.520 -19.267 22.355 1.00 56.66 282 GLU A O 1
ATOM 2359 N N . ASN A 1 283 ? 5.620 -21.149 21.514 1.00 60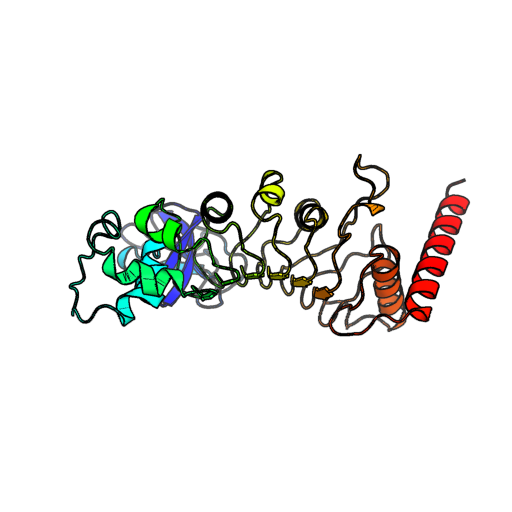.03 283 ASN A N 1
ATOM 2360 C CA . ASN A 1 283 ? 4.442 -20.519 20.925 1.00 60.03 283 ASN A CA 1
ATOM 2361 C C . ASN A 1 283 ? 3.497 -19.916 21.967 1.00 60.03 283 ASN A C 1
ATOM 2363 O O . ASN A 1 283 ? 2.871 -18.886 21.705 1.00 60.03 283 ASN A O 1
ATOM 2367 N N . GLU A 1 284 ? 3.398 -20.537 23.141 1.00 65.75 284 GLU A N 1
ATOM 2368 C CA . GLU A 1 284 ? 2.612 -19.983 24.236 1.00 65.75 284 GLU A CA 1
ATOM 2369 C C . GLU A 1 284 ? 3.334 -18.794 24.877 1.00 65.75 284 GLU A C 1
ATOM 2371 O O . GLU A 1 284 ? 2.712 -17.747 25.015 1.00 65.75 284 GLU A O 1
ATOM 2376 N N . ILE A 1 285 ? 4.644 -18.860 25.153 1.00 65.38 285 ILE A N 1
ATOM 2377 C CA . ILE A 1 285 ? 5.401 -17.727 25.743 1.00 65.38 285 ILE A CA 1
ATOM 2378 C C . ILE A 1 285 ? 5.256 -16.454 24.891 1.00 65.38 285 ILE A C 1
ATOM 2380 O O . ILE A 1 285 ? 4.971 -15.368 25.397 1.00 65.38 285 ILE A O 1
ATOM 2384 N N . ALA A 1 286 ? 5.394 -16.604 23.576 1.00 63.31 286 ALA A N 1
ATOM 2385 C CA . ALA A 1 286 ? 5.127 -15.589 22.561 1.00 63.31 286 ALA A CA 1
ATOM 2386 C C . ALA A 1 286 ? 3.812 -14.848 22.736 1.00 63.31 286 ALA A C 1
ATOM 2388 O O . ALA A 1 286 ? 3.741 -13.620 22.828 1.00 63.31 286 ALA A O 1
ATOM 2389 N N . LYS A 1 287 ? 2.758 -15.646 22.746 1.00 71.75 287 LYS A N 1
ATOM 2390 C CA . LYS A 1 287 ? 1.393 -15.198 22.890 1.00 71.75 287 LYS A CA 1
ATOM 2391 C C . LYS A 1 287 ? 1.203 -14.509 24.242 1.00 71.75 287 LYS A C 1
ATOM 2393 O O . LYS A 1 287 ? 0.625 -13.427 24.266 1.00 71.75 287 LYS A O 1
ATOM 2398 N N . GLN A 1 288 ? 1.774 -15.053 25.321 1.00 73.50 288 GLN A N 1
ATOM 2399 C CA . GLN A 1 288 ? 1.751 -14.430 26.647 1.00 73.50 288 GLN A CA 1
ATOM 2400 C C . GLN A 1 288 ? 2.407 -13.033 26.633 1.00 73.50 288 GLN A C 1
ATOM 2402 O O . GLN A 1 288 ? 1.790 -12.079 27.094 1.00 73.50 288 GLN A O 1
ATOM 2407 N N . MET A 1 289 ? 3.592 -12.843 26.036 1.00 69.12 289 MET A N 1
ATOM 2408 C CA . MET A 1 289 ? 4.230 -11.511 26.008 1.00 69.12 289 MET A CA 1
ATOM 2409 C C . MET A 1 289 ? 3.404 -10.450 25.271 1.00 69.12 289 MET A C 1
ATOM 2411 O O . MET A 1 289 ? 3.311 -9.312 25.730 1.00 69.12 289 MET A O 1
ATOM 2415 N N . ILE A 1 290 ? 2.783 -10.807 24.143 1.00 72.31 290 ILE A N 1
ATOM 2416 C CA . ILE A 1 290 ? 1.922 -9.879 23.393 1.00 72.31 290 ILE A CA 1
ATOM 2417 C C . ILE A 1 290 ? 0.692 -9.512 24.217 1.00 72.31 290 ILE A C 1
ATOM 2419 O O . ILE A 1 290 ? 0.329 -8.340 24.287 1.00 72.31 290 ILE A O 1
ATOM 2423 N N . ILE A 1 291 ? 0.059 -10.505 24.847 1.00 75.81 291 ILE A N 1
ATOM 2424 C CA . ILE A 1 291 ? -1.113 -10.292 25.698 1.00 75.81 291 ILE A CA 1
ATOM 2425 C C . ILE A 1 291 ? -0.756 -9.366 26.868 1.00 75.81 291 ILE A C 1
ATOM 2427 O O . ILE A 1 291 ? -1.490 -8.409 27.111 1.00 75.81 291 ILE A O 1
ATOM 2431 N N . ALA A 1 292 ? 0.380 -9.602 27.532 1.00 74.44 292 ALA A N 1
ATOM 2432 C CA . ALA A 1 292 ? 0.837 -8.806 28.669 1.00 74.44 292 ALA A CA 1
ATOM 2433 C C . ALA A 1 292 ? 1.168 -7.353 28.289 1.00 74.44 292 ALA A C 1
ATOM 2435 O O . ALA A 1 292 ? 0.834 -6.436 29.033 1.00 74.44 292 ALA A O 1
ATOM 2436 N N . ARG A 1 293 ? 1.797 -7.120 27.125 1.00 73.06 293 ARG A N 1
ATOM 2437 C CA . ARG A 1 293 ? 2.207 -5.768 26.696 1.00 73.06 293 ARG A CA 1
ATOM 2438 C C . ARG A 1 293 ? 1.106 -4.981 25.974 1.00 73.06 293 ARG A C 1
ATOM 2440 O O . ARG A 1 293 ? 1.176 -3.758 25.938 1.00 73.06 293 ARG A O 1
ATOM 2447 N N . LEU A 1 294 ? 0.095 -5.640 25.402 1.00 73.19 294 LEU A N 1
ATOM 2448 C CA . LEU A 1 294 ? -1.045 -4.989 24.741 1.00 73.19 294 LEU A CA 1
ATOM 2449 C C . LEU A 1 294 ? -2.305 -5.097 25.613 1.00 73.19 294 LEU A C 1
ATOM 2451 O O . LEU A 1 294 ? -3.133 -6.004 25.461 1.00 73.19 294 LEU A O 1
ATOM 2455 N N . LEU A 1 295 ? -2.450 -4.134 26.526 1.00 71.69 295 LEU A N 1
ATOM 2456 C CA . LEU A 1 295 ? -3.434 -4.139 27.618 1.00 71.69 295 LEU A CA 1
ATOM 2457 C C . LEU A 1 295 ? -4.893 -4.291 27.150 1.00 71.69 295 LEU A C 1
ATOM 2459 O O . LEU A 1 295 ? -5.668 -5.019 27.764 1.00 71.69 295 LEU A O 1
ATOM 2463 N N . ASN A 1 296 ? -5.261 -3.659 26.031 1.00 74.44 296 ASN A N 1
ATOM 2464 C CA . ASN A 1 296 ? -6.642 -3.651 25.524 1.00 74.44 296 ASN A CA 1
ATOM 2465 C C . ASN A 1 296 ? -6.913 -4.691 24.421 1.00 74.44 296 ASN A C 1
ATOM 2467 O O . ASN A 1 296 ? -8.006 -4.728 23.848 1.00 74.44 296 ASN A O 1
ATOM 2471 N N . LEU A 1 297 ? -5.946 -5.573 24.141 1.00 79.19 297 LEU A N 1
ATOM 2472 C CA . LEU A 1 297 ? -6.087 -6.612 23.124 1.00 79.19 297 LEU A CA 1
ATOM 2473 C C . LEU A 1 297 ? -7.159 -7.637 23.534 1.00 79.19 297 LEU A C 1
ATOM 2475 O O . LEU A 1 297 ? -7.065 -8.279 24.579 1.00 79.19 297 LEU A O 1
ATOM 2479 N N . THR A 1 298 ? -8.173 -7.820 22.690 1.00 73.81 298 THR A N 1
ATOM 2480 C CA . THR A 1 298 ? -9.294 -8.748 22.952 1.00 73.81 298 THR A CA 1
ATOM 2481 C C . THR A 1 298 ? -9.210 -10.015 22.110 1.00 73.81 298 THR A C 1
ATOM 2483 O O . THR A 1 298 ? -9.618 -11.087 22.555 1.00 73.81 298 THR A O 1
ATOM 2486 N N . TYR A 1 299 ? -8.640 -9.905 20.910 1.00 70.69 299 TYR A N 1
ATOM 2487 C CA . TYR A 1 299 ? -8.410 -11.029 20.016 1.00 70.69 299 TYR A CA 1
ATOM 2488 C C . TYR A 1 299 ? -6.998 -10.978 19.452 1.00 70.69 299 TYR A C 1
ATOM 2490 O O . TYR A 1 299 ? -6.535 -9.935 18.986 1.00 70.69 299 TYR A O 1
ATOM 2498 N N . LEU A 1 300 ? -6.366 -12.145 19.385 1.00 71.50 300 LEU A N 1
ATOM 2499 C CA . LEU A 1 300 ? -5.104 -12.349 18.688 1.00 71.50 300 LEU A CA 1
ATOM 2500 C C . LEU A 1 300 ? -5.309 -13.404 17.598 1.00 71.50 300 LEU A C 1
ATOM 2502 O O . LEU A 1 300 ? -5.624 -14.556 17.886 1.00 71.50 300 LEU A O 1
ATOM 2506 N N . ASN A 1 301 ? -5.170 -13.010 16.328 1.00 65.62 301 ASN A N 1
ATOM 2507 C CA . ASN A 1 301 ? -5.383 -13.880 15.161 1.00 65.62 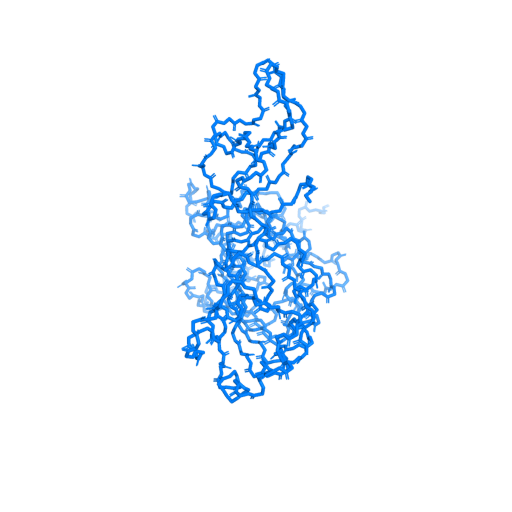301 ASN A CA 1
ATOM 2508 C C . ASN A 1 301 ? -6.696 -14.681 15.190 1.00 65.62 301 ASN A C 1
ATOM 2510 O O . ASN A 1 301 ? -6.703 -15.886 14.940 1.00 65.62 301 ASN A O 1
ATOM 2514 N N . ARG A 1 302 ? -7.818 -14.000 15.456 1.00 61.69 302 ARG A N 1
ATOM 2515 C CA . ARG A 1 302 ? -9.176 -14.582 15.545 1.00 61.69 302 ARG A CA 1
ATOM 2516 C C . ARG A 1 302 ? -9.439 -15.456 16.778 1.00 61.69 302 ARG A C 1
ATOM 2518 O O . ARG A 1 302 ? -10.536 -15.993 16.888 1.00 61.69 302 ARG A O 1
ATOM 2525 N N . VAL A 1 303 ? -8.492 -15.578 17.707 1.00 67.75 303 VAL A N 1
ATOM 2526 C CA . VAL A 1 303 ? -8.694 -16.276 18.985 1.00 67.75 303 VAL A CA 1
ATOM 2527 C C . VAL A 1 303 ? -8.983 -15.251 20.080 1.00 67.75 303 VAL A C 1
ATOM 2529 O O . VAL A 1 303 ? -8.264 -14.259 20.187 1.00 67.75 303 VAL A O 1
ATOM 2532 N N . ILE A 1 304 ? -10.043 -15.479 20.863 1.00 75.00 304 ILE A N 1
ATOM 2533 C CA . ILE A 1 304 ? -10.412 -14.643 22.018 1.00 75.00 304 ILE A CA 1
ATOM 2534 C C . ILE A 1 304 ? -9.365 -14.821 23.115 1.00 75.00 304 ILE A C 1
ATOM 2536 O O . ILE A 1 304 ? -9.050 -15.956 23.467 1.00 75.00 304 ILE A O 1
ATOM 2540 N N . ILE A 1 305 ? -8.897 -13.712 23.685 1.00 80.50 305 ILE A N 1
ATOM 2541 C CA . ILE A 1 305 ? -8.077 -13.716 24.899 1.00 80.50 305 ILE A CA 1
ATOM 2542 C C . ILE A 1 305 ? -9.021 -13.647 26.097 1.00 80.50 305 ILE A C 1
ATOM 2544 O O . ILE A 1 305 ? -9.783 -12.688 26.241 1.00 80.50 305 ILE A O 1
ATOM 2548 N N . ASN A 1 306 ? -8.999 -14.669 26.949 1.00 85.25 306 ASN A N 1
ATOM 2549 C CA . ASN A 1 306 ? -9.821 -14.682 28.161 1.00 85.25 306 ASN A CA 1
ATOM 2550 C C . ASN A 1 306 ? -9.103 -14.000 29.348 1.00 85.25 306 ASN A C 1
ATOM 2552 O O . ASN A 1 306 ? -7.905 -13.720 29.296 1.00 85.25 306 ASN A O 1
ATOM 2556 N N . GLN A 1 307 ? -9.848 -13.695 30.417 1.00 84.56 307 GLN A N 1
ATOM 2557 C CA . GLN A 1 307 ? -9.306 -12.973 31.579 1.00 84.56 307 GLN A CA 1
ATOM 2558 C C . GLN A 1 307 ? -8.220 -13.762 32.323 1.00 84.56 307 GLN A C 1
ATOM 2560 O O . GLN A 1 307 ? -7.234 -13.168 32.755 1.00 84.56 307 GLN A O 1
ATOM 2565 N N . ASP A 1 308 ? -8.377 -15.080 32.447 1.00 83.62 308 ASP A N 1
ATOM 2566 C CA . ASP A 1 308 ? -7.415 -15.935 33.150 1.00 83.62 308 ASP A CA 1
ATOM 2567 C C . ASP A 1 308 ? -6.090 -16.033 32.385 1.00 83.62 308 ASP A C 1
ATOM 2569 O O . ASP A 1 308 ? -5.016 -15.937 32.973 1.00 83.62 308 ASP A O 1
ATOM 2573 N N . GLU A 1 309 ? -6.164 -16.145 31.060 1.00 83.69 309 GLU A N 1
ATOM 2574 C CA . GLU A 1 309 ? -5.023 -16.146 30.151 1.00 83.69 309 GLU A CA 1
ATOM 2575 C C . GLU A 1 309 ? -4.273 -14.816 30.188 1.00 83.69 309 GLU A C 1
ATOM 2577 O O . GLU A 1 309 ? -3.048 -14.811 30.263 1.00 83.69 309 GLU A O 1
ATOM 2582 N N . ARG A 1 310 ? -4.993 -13.688 30.199 1.00 85.75 310 ARG A N 1
ATOM 2583 C CA . ARG A 1 310 ? -4.381 -12.364 30.353 1.00 85.75 310 ARG A CA 1
ATOM 2584 C C . ARG A 1 310 ? -3.675 -12.218 31.694 1.00 85.75 310 ARG A C 1
ATOM 2586 O O . ARG A 1 310 ? -2.519 -11.810 31.734 1.00 85.75 310 ARG A O 1
ATOM 2593 N N . ARG A 1 311 ? -4.338 -12.598 32.784 1.00 83.44 311 ARG A N 1
ATOM 2594 C CA . ARG A 1 311 ? -3.744 -12.536 34.121 1.00 83.44 311 ARG A CA 1
ATOM 2595 C C . ARG A 1 311 ? -2.508 -13.432 34.229 1.00 83.44 311 ARG A C 1
ATOM 2597 O O . ARG A 1 311 ? -1.511 -13.018 34.810 1.00 83.44 311 ARG A O 1
ATOM 2604 N N . GLY A 1 312 ? -2.564 -14.637 33.661 1.00 83.94 312 GLY A N 1
ATOM 2605 C CA . GLY A 1 312 ? -1.419 -15.543 33.583 1.00 83.94 312 GLY A CA 1
ATOM 2606 C C . GLY A 1 312 ? -0.259 -14.936 32.793 1.00 83.94 312 GLY A C 1
ATOM 2607 O O . GLY A 1 312 ? 0.877 -14.966 33.259 1.00 83.94 312 GLY A O 1
ATOM 2608 N N . ALA A 1 313 ? -0.554 -14.314 31.651 1.00 81.62 313 ALA A N 1
ATOM 2609 C CA . ALA A 1 313 ? 0.431 -13.637 30.816 1.00 81.62 313 ALA A CA 1
ATOM 2610 C C . ALA A 1 313 ? 1.145 -12.507 31.561 1.00 81.62 313 ALA A C 1
ATOM 2612 O O . ALA A 1 313 ? 2.371 -12.419 31.526 1.00 81.62 313 ALA A O 1
ATOM 2613 N N . GLU A 1 314 ? 0.380 -11.663 32.252 1.00 81.50 314 GLU A N 1
ATOM 2614 C CA . GLU A 1 314 ? 0.886 -10.524 33.019 1.00 81.50 314 GLU A CA 1
ATOM 2615 C C . GLU A 1 314 ? 1.748 -10.972 34.207 1.00 81.50 314 GLU A C 1
ATOM 2617 O O . GLU A 1 314 ? 2.823 -10.416 34.422 1.00 81.50 314 GLU A O 1
ATOM 2622 N N . ILE A 1 315 ? 1.331 -12.010 34.944 1.00 80.06 315 ILE A N 1
ATOM 2623 C CA . ILE A 1 315 ? 2.121 -12.579 36.049 1.00 80.06 315 ILE A CA 1
ATOM 2624 C C . ILE A 1 315 ? 3.441 -13.151 35.526 1.00 80.06 315 ILE A C 1
ATOM 2626 O O . ILE A 1 315 ? 4.500 -12.762 36.013 1.00 80.06 315 ILE A O 1
ATOM 2630 N N . ASN A 1 316 ? 3.389 -14.006 34.499 1.00 77.19 316 ASN A N 1
ATOM 2631 C CA . ASN A 1 316 ? 4.583 -14.621 33.912 1.00 77.19 316 ASN A CA 1
ATOM 2632 C C . ASN A 1 316 ? 5.563 -13.563 33.382 1.00 77.19 316 ASN A C 1
ATOM 2634 O O . ASN A 1 316 ? 6.778 -13.707 33.511 1.00 77.19 316 ASN A O 1
ATOM 2638 N N . TYR A 1 317 ? 5.035 -12.486 32.795 1.00 72.56 317 TYR A N 1
ATOM 2639 C CA . TYR A 1 317 ? 5.836 -11.364 32.321 1.00 72.56 317 TYR A CA 1
ATOM 2640 C C . TYR A 1 317 ? 6.555 -10.643 33.469 1.00 72.56 317 TYR A C 1
ATOM 2642 O O . TYR A 1 317 ? 7.753 -10.378 33.370 1.00 72.56 317 TYR A O 1
ATOM 2650 N N . LEU A 1 318 ? 5.850 -10.362 34.570 1.00 73.31 318 LEU A N 1
ATOM 2651 C CA . LEU A 1 318 ? 6.422 -9.721 35.758 1.00 73.31 318 LEU A CA 1
ATOM 2652 C C . LEU A 1 318 ? 7.459 -10.609 36.462 1.00 73.31 318 LEU A C 1
ATOM 2654 O O . LEU A 1 318 ? 8.490 -10.100 36.901 1.00 73.31 318 LEU A O 1
ATOM 2658 N N . GLU A 1 319 ? 7.217 -11.919 36.552 1.00 74.19 319 GLU A N 1
ATOM 2659 C CA . GLU A 1 319 ? 8.154 -12.887 37.139 1.00 74.19 319 GLU A CA 1
ATOM 2660 C C . GLU A 1 319 ? 9.443 -13.003 36.315 1.00 74.19 319 GLU A C 1
ATOM 2662 O O . GLU A 1 319 ? 10.534 -12.916 36.881 1.00 74.19 319 GLU A O 1
ATOM 2667 N N . GLY A 1 320 ? 9.334 -13.097 34.983 1.00 65.75 320 GLY A N 1
ATOM 2668 C CA . GLY A 1 320 ? 10.495 -13.096 34.087 1.00 65.75 320 GLY A CA 1
ATOM 2669 C C . GLY A 1 320 ? 11.320 -11.811 34.198 1.00 65.75 320 GLY A C 1
ATOM 2670 O O . GLY A 1 320 ? 12.540 -11.865 34.339 1.00 65.75 320 GLY A O 1
ATOM 2671 N N . TYR A 1 321 ? 10.655 -10.651 34.253 1.00 60.09 321 TYR A N 1
ATOM 2672 C CA . TYR A 1 321 ? 11.323 -9.363 34.481 1.00 60.09 321 TYR A CA 1
ATOM 2673 C C . TYR A 1 321 ? 12.009 -9.273 35.845 1.00 60.09 321 TYR A C 1
ATOM 2675 O O . TYR A 1 321 ? 13.064 -8.644 35.968 1.00 60.09 321 TYR A O 1
ATOM 2683 N N . ALA A 1 322 ? 11.412 -9.849 36.889 1.00 57.53 322 ALA A N 1
ATOM 2684 C CA . ALA A 1 322 ? 12.033 -9.893 38.204 1.00 57.53 322 ALA A CA 1
ATOM 2685 C C . ALA A 1 322 ? 13.316 -10.734 38.152 1.00 57.53 322 ALA A C 1
ATOM 2687 O O . ALA A 1 322 ? 14.357 -10.281 38.621 1.00 57.53 322 ALA A O 1
ATOM 2688 N N . GLN A 1 323 ? 13.262 -11.907 37.523 1.00 57.38 323 GLN A N 1
ATOM 2689 C CA . GLN A 1 323 ? 14.375 -12.851 37.440 1.00 57.38 323 GLN A CA 1
ATOM 2690 C C . GLN A 1 323 ? 15.558 -12.302 36.623 1.00 57.38 323 GLN A C 1
ATOM 2692 O O . GLN A 1 323 ? 16.685 -12.292 37.119 1.00 57.38 323 GLN A O 1
ATOM 2697 N N . ASP A 1 324 ? 15.293 -11.684 35.468 1.00 56.19 324 ASP A N 1
ATOM 2698 C CA . ASP A 1 324 ? 16.316 -11.028 34.636 1.00 56.19 324 ASP A CA 1
ATOM 2699 C C . ASP A 1 324 ? 17.014 -9.846 35.341 1.00 56.19 324 ASP A C 1
ATOM 2701 O O . ASP A 1 324 ? 18.163 -9.514 35.034 1.00 56.19 324 ASP A O 1
ATOM 2705 N N . ASN A 1 325 ? 16.331 -9.185 36.283 1.00 50.44 325 ASN A N 1
ATOM 2706 C CA . ASN A 1 325 ? 16.902 -8.107 37.098 1.00 50.44 325 ASN A CA 1
ATOM 2707 C C . ASN A 1 325 ? 17.686 -8.621 38.315 1.00 50.44 325 ASN A C 1
ATOM 2709 O O . ASN A 1 325 ? 18.557 -7.906 38.819 1.00 50.44 325 ASN A O 1
ATOM 2713 N N . PHE A 1 326 ? 17.392 -9.832 38.796 1.00 50.88 326 PHE A N 1
ATOM 2714 C CA . PHE A 1 326 ? 18.171 -10.485 39.849 1.00 50.88 326 PHE A CA 1
ATOM 2715 C C . PHE A 1 326 ? 19.477 -11.076 39.306 1.00 50.88 326 PHE A C 1
ATOM 2717 O O . PHE A 1 326 ? 20.497 -10.943 39.974 1.00 50.88 326 PHE A O 1
ATOM 2724 N N . ASP A 1 327 ? 19.476 -11.620 38.087 1.00 46.59 327 ASP A N 1
ATOM 2725 C CA . ASP A 1 327 ? 20.662 -12.231 37.462 1.00 46.59 327 ASP A CA 1
ATOM 2726 C C . ASP A 1 327 ? 21.677 -11.206 36.903 1.00 46.59 327 ASP A C 1
ATOM 2728 O O . ASP A 1 327 ? 22.792 -11.562 36.519 1.00 46.59 327 ASP A O 1
ATOM 2732 N N . LYS A 1 328 ? 21.312 -9.916 36.861 1.00 45.75 328 LYS A N 1
ATOM 2733 C CA . LYS A 1 328 ? 22.181 -8.794 36.444 1.00 45.75 328 LYS A CA 1
ATOM 2734 C C . LYS A 1 328 ? 22.843 -8.038 37.611 1.00 45.75 328 LYS A C 1
ATOM 2736 O O . LYS A 1 328 ? 23.466 -7.000 37.373 1.00 45.75 328 LYS A O 1
ATOM 2741 N N . LYS A 1 329 ? 22.713 -8.523 38.850 1.00 38.69 329 LYS A N 1
ATOM 2742 C CA . LYS A 1 329 ? 23.456 -8.050 40.034 1.00 38.69 329 LYS A CA 1
ATOM 2743 C C . LYS A 1 329 ? 24.510 -9.065 40.438 1.00 38.69 329 LYS A C 1
ATOM 2745 O O . LYS A 1 329 ? 25.581 -8.607 40.894 1.00 38.69 329 LYS A O 1
#

pLDDT: mean 80.45, std 16.14, range [37.31, 98.38]

Organism: NCBI:txid392033